Protein AF-A0A0L0RZS8-F1 (afdb_monomer_lite)

Sequence (225 aa):
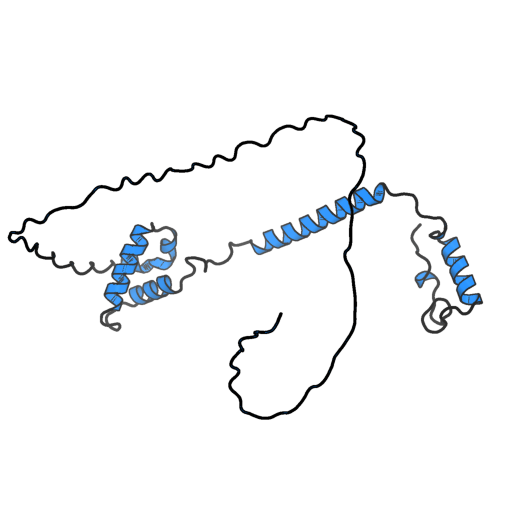MLTSCFPCRCERGRRQQSQHTACCTSQQPTRPRARDRAPPLPFLLSAAAAAMIRTAAVQLARPVARAAPVRAASAAAVASPAAAAAPAPVSRAVLADVPARWTTLSAAERTTVTDALIAAQRGDWKALTAEEKKALYYIAYGPHTGREKLPKGFQVKVFLATIASVGISFAGFMWIRSLGRERPHTFSKEWQEATLEYAQSQKGNPYTGAASPNATKDMYVSSVN

pLDDT: mean 71.69, std 21.51, range [32.44, 98.56]

InterPro domains:
  IPR004203 Cytochrome c oxidase subunit IV family [PF02936] (90-214)
  IPR004203 Cytochrome c oxidase subunit IV family [PTHR10707] (46-212)
  IPR004203 Cytochrome c oxidase subunit IV family [cd00922] (94-212)
  IPR036639 Cytochrome c oxidase subunit IV superfamily [G3DSA:1.10.442.10] (95-220)
  IPR036639 Cytochrome c oxidase subunit IV superfamily [SSF81406] (100-213)

Organism: Allomyces macrogynus (strain ATCC 38327) (NCBI:txid578462)

Radius of gyration: 41.89 Å; chains: 1; bounding box: 74×81×86 Å

Structure (mmCIF, N/CA/C/O backbone):
data_AF-A0A0L0RZS8-F1
#
_entry.id   AF-A0A0L0RZS8-F1
#
loop_
_atom_site.group_PDB
_atom_site.id
_atom_site.type_symbol
_atom_site.label_atom_id
_atom_site.label_alt_id
_atom_site.label_comp_id
_atom_site.label_asym_id
_atom_site.label_entity_id
_atom_site.label_seq_id
_atom_site.pdbx_PDB_ins_code
_atom_site.Cartn_x
_atom_site.Cartn_y
_atom_site.Cartn_z
_atom_site.occupancy
_atom_site.B_iso_or_equiv
_atom_site.auth_seq_id
_atom_site.auth_comp_id
_atom_site.auth_asym_id
_atom_site.auth_atom_id
_atom_site.pdbx_PDB_model_num
ATOM 1 N N . MET A 1 1 ? 48.003 52.496 9.175 1.00 37.56 1 MET A N 1
ATOM 2 C CA . MET A 1 1 ? 47.370 52.783 10.481 1.00 37.56 1 MET A CA 1
ATOM 3 C C . MET A 1 1 ? 46.728 51.488 10.948 1.00 37.56 1 MET A C 1
ATOM 5 O O . MET A 1 1 ? 45.768 51.048 10.342 1.00 37.56 1 MET A O 1
ATOM 9 N N . LEU A 1 2 ? 47.533 50.649 11.596 1.00 37.47 2 LEU A N 1
ATOM 10 C CA . LEU A 1 2 ? 47.473 50.379 13.039 1.00 37.47 2 LEU A CA 1
ATOM 11 C C . LEU A 1 2 ? 46.142 49.751 13.495 1.00 37.47 2 LEU A C 1
ATOM 13 O O . LEU A 1 2 ? 45.143 50.436 13.658 1.00 37.47 2 LEU A O 1
ATOM 17 N N . THR A 1 3 ? 46.214 48.430 13.680 1.00 43.25 3 THR A N 1
ATOM 18 C CA . THR A 1 3 ? 45.892 47.694 14.915 1.00 43.25 3 THR A CA 1
ATOM 19 C C . THR A 1 3 ? 44.577 48.019 15.631 1.00 43.25 3 THR A C 1
ATOM 21 O O . THR A 1 3 ? 44.475 49.051 16.280 1.00 43.25 3 THR A O 1
ATOM 24 N N . SER A 1 4 ? 43.651 47.053 15.675 1.00 41.06 4 SER A N 1
ATOM 25 C CA . SER A 1 4 ? 43.228 46.446 16.952 1.00 41.06 4 SER A CA 1
ATOM 26 C C . SER A 1 4 ? 42.322 45.227 16.719 1.00 41.06 4 SER A C 1
ATOM 28 O O . SER A 1 4 ? 41.192 45.351 16.252 1.00 41.06 4 SER A O 1
ATOM 30 N N . CYS A 1 5 ? 42.838 44.042 17.051 1.00 42.94 5 CYS A N 1
ATOM 31 C CA . CYS A 1 5 ? 42.051 42.837 17.303 1.00 42.94 5 CYS A CA 1
ATOM 32 C C . CYS A 1 5 ? 41.556 42.876 18.754 1.00 42.94 5 CYS A C 1
ATOM 34 O O . CYS A 1 5 ? 42.345 43.186 19.646 1.00 42.94 5 CYS A O 1
ATOM 36 N N . PHE A 1 6 ? 40.312 42.462 19.009 1.00 35.19 6 PHE A N 1
ATOM 37 C CA . PHE A 1 6 ? 39.876 42.053 20.350 1.00 35.19 6 PHE A CA 1
ATOM 38 C C . PHE A 1 6 ? 39.476 40.564 20.370 1.00 35.19 6 PHE A C 1
ATOM 40 O O . PHE A 1 6 ? 39.030 40.046 19.344 1.00 35.19 6 PHE A O 1
ATOM 47 N N . PRO A 1 7 ? 39.701 39.847 21.491 1.00 51.53 7 PRO A N 1
ATOM 48 C CA . PRO A 1 7 ? 39.995 38.417 21.483 1.00 51.53 7 PRO A CA 1
ATOM 49 C C . PRO A 1 7 ? 38.801 37.522 21.853 1.00 51.53 7 PRO A C 1
ATOM 51 O O . PRO A 1 7 ? 38.004 37.844 22.732 1.00 51.53 7 PRO A O 1
ATOM 54 N N . CYS A 1 8 ? 38.754 36.325 21.260 1.00 37.44 8 CYS A N 1
ATOM 55 C CA . CYS A 1 8 ? 37.982 35.199 21.785 1.00 37.44 8 CYS A CA 1
ATOM 56 C C . CYS A 1 8 ? 38.659 34.650 23.048 1.00 37.44 8 CYS A C 1
ATOM 58 O O . CYS A 1 8 ? 39.807 34.202 23.018 1.00 37.44 8 CYS A O 1
ATOM 60 N N . ARG A 1 9 ? 37.927 34.652 24.163 1.00 43.06 9 ARG A N 1
ATOM 61 C CA . ARG A 1 9 ? 38.327 34.007 25.414 1.00 43.06 9 ARG A CA 1
ATOM 62 C C . ARG A 1 9 ? 38.062 32.504 25.295 1.00 43.06 9 ARG A C 1
ATOM 64 O O . ARG A 1 9 ? 36.916 32.075 25.338 1.00 43.06 9 ARG A O 1
ATOM 71 N N . CYS A 1 10 ? 39.119 31.719 25.105 1.00 37.72 10 CYS A N 1
ATOM 72 C CA . CYS A 1 10 ? 39.078 30.260 25.149 1.00 37.72 10 CYS A CA 1
ATOM 73 C C . CYS A 1 10 ? 39.727 29.815 26.464 1.00 37.72 10 CYS A C 1
ATOM 75 O O . CYS A 1 10 ? 40.923 30.031 26.679 1.00 37.72 10 CYS A O 1
ATOM 77 N N . GLU A 1 11 ? 38.918 29.280 27.375 1.00 42.19 11 GLU A N 1
ATOM 78 C CA . GLU A 1 11 ? 39.368 28.808 28.680 1.00 42.19 11 GLU A CA 1
ATOM 79 C C . GLU A 1 11 ? 39.984 27.412 28.540 1.00 42.19 11 GLU A C 1
ATOM 81 O O . GLU A 1 11 ? 39.482 26.527 27.848 1.00 42.19 11 GLU A O 1
ATOM 86 N N . ARG A 1 12 ? 41.173 27.277 29.119 1.00 43.03 12 ARG A N 1
ATOM 87 C CA . ARG A 1 12 ? 42.186 26.273 28.807 1.00 43.03 12 ARG A CA 1
ATOM 88 C C . ARG A 1 12 ? 42.159 25.179 29.872 1.00 43.03 12 ARG A C 1
ATOM 90 O O . ARG A 1 12 ? 42.323 25.491 31.045 1.00 43.03 12 ARG A O 1
ATOM 97 N N . GLY A 1 13 ? 42.132 23.907 29.461 1.00 32.44 13 GLY A N 1
ATOM 98 C CA . GLY A 1 13 ? 42.871 22.879 30.204 1.00 32.44 13 GLY A CA 1
ATOM 99 C C . GLY A 1 13 ? 42.306 21.459 30.254 1.00 32.44 13 GLY A C 1
ATOM 100 O O . GLY A 1 13 ? 41.796 21.054 31.292 1.00 32.44 13 GLY A O 1
ATOM 101 N N . ARG A 1 14 ? 42.589 20.631 29.235 1.00 34.72 14 ARG A N 1
ATOM 102 C CA . ARG A 1 14 ? 43.362 19.386 29.439 1.00 34.72 14 ARG A CA 1
ATOM 103 C C . ARG A 1 14 ? 43.864 18.762 28.121 1.00 34.72 14 ARG A C 1
ATOM 105 O O . ARG A 1 14 ? 43.134 18.642 27.149 1.00 34.72 14 ARG A O 1
ATOM 112 N N . ARG A 1 15 ? 45.159 18.432 28.171 1.00 40.22 15 ARG A N 1
ATOM 113 C CA . ARG A 1 15 ? 46.101 17.727 27.268 1.00 40.22 15 ARG A CA 1
ATOM 114 C C . ARG A 1 15 ? 45.476 16.715 26.281 1.00 40.22 15 ARG A C 1
ATOM 116 O O . ARG A 1 15 ? 44.705 15.867 26.699 1.00 40.22 15 ARG A O 1
ATOM 123 N N . GLN A 1 16 ? 45.702 16.890 24.970 1.00 38.19 16 GLN A N 1
ATOM 124 C CA . GLN A 1 16 ? 46.698 16.195 24.107 1.00 38.19 16 GLN A CA 1
ATOM 125 C C . GLN A 1 16 ? 46.502 14.668 23.963 1.00 38.19 16 GLN A C 1
ATOM 127 O O . GLN A 1 16 ? 46.921 13.943 24.854 1.00 38.19 16 GLN A O 1
ATOM 132 N N . GLN A 1 17 ? 45.998 14.192 22.808 1.00 36.53 17 GLN A N 1
ATOM 133 C CA . GLN A 1 17 ? 46.764 13.383 21.829 1.00 36.53 17 GLN A CA 1
ATOM 134 C C . GLN A 1 17 ? 45.929 12.922 20.611 1.00 36.53 17 GLN A C 1
ATOM 136 O O . GLN A 1 17 ? 44.887 12.297 20.758 1.00 36.53 17 GLN A O 1
ATOM 141 N N . SER A 1 18 ? 46.505 13.150 19.421 1.00 37.44 18 SER A N 1
ATOM 142 C CA . SER A 1 18 ? 46.150 12.643 18.077 1.00 37.44 18 SER A CA 1
ATOM 143 C C . SER A 1 18 ? 44.807 13.144 17.503 1.00 37.44 18 SER A C 1
ATOM 145 O O . SER A 1 18 ? 43.782 13.069 18.156 1.00 37.44 18 SER A O 1
ATOM 147 N N . GLN A 1 19 ? 44.713 13.699 16.293 1.00 43.78 19 GLN A N 1
ATOM 148 C CA . GLN A 1 19 ? 45.368 13.282 15.054 1.00 43.78 19 GLN A CA 1
ATOM 149 C C . GLN A 1 19 ? 45.693 14.494 14.158 1.00 43.78 19 GLN A C 1
ATOM 151 O O . GLN A 1 19 ? 44.877 15.392 13.966 1.00 43.78 19 GLN A O 1
ATOM 156 N N . HIS A 1 20 ? 46.912 14.499 13.618 1.00 37.19 20 HIS A N 1
ATOM 157 C CA . HIS A 1 20 ? 47.386 15.400 12.571 1.00 37.19 20 HIS A CA 1
ATOM 158 C C . HIS A 1 20 ? 47.131 14.768 11.201 1.00 37.19 20 HIS A C 1
ATOM 160 O O . HIS A 1 20 ? 47.771 13.770 10.889 1.00 37.19 20 HIS A O 1
ATOM 166 N N . THR A 1 21 ? 46.265 15.364 10.383 1.00 47.31 21 THR A N 1
ATOM 167 C CA . THR A 1 21 ? 46.326 15.491 8.904 1.00 47.31 21 THR A CA 1
ATOM 168 C C . THR A 1 21 ? 45.020 16.192 8.493 1.00 47.31 21 THR A C 1
ATOM 170 O O . THR A 1 21 ? 43.973 15.870 9.027 1.00 47.31 21 THR A O 1
ATOM 173 N N . ALA A 1 22 ? 44.945 17.202 7.636 1.00 42.66 22 ALA A N 1
ATOM 174 C CA . ALA A 1 22 ? 45.831 17.633 6.580 1.00 42.66 22 ALA A CA 1
ATOM 175 C C . ALA A 1 22 ? 45.743 19.158 6.400 1.00 42.66 22 ALA A C 1
ATOM 177 O O . ALA A 1 22 ? 44.717 19.792 6.644 1.00 42.66 22 ALA A O 1
ATOM 178 N N . CYS A 1 23 ? 46.864 19.712 5.958 1.00 37.41 23 CYS A N 1
ATOM 179 C CA . CYS A 1 23 ? 47.018 21.062 5.456 1.00 37.41 23 CYS A CA 1
ATOM 180 C C . CYS A 1 23 ? 46.969 21.015 3.916 1.00 37.41 23 CYS A C 1
ATOM 182 O O . CYS A 1 23 ? 47.421 20.035 3.326 1.00 37.41 23 CYS A O 1
ATOM 184 N N . CYS A 1 24 ? 46.545 22.133 3.324 1.00 35.66 24 CYS A N 1
ATOM 185 C CA . CYS A 1 24 ? 46.837 22.615 1.967 1.00 35.66 24 CYS A CA 1
ATOM 186 C C . CYS A 1 24 ? 45.980 22.202 0.754 1.00 35.66 24 CYS A C 1
ATOM 188 O O . CYS A 1 24 ? 45.658 21.042 0.526 1.00 35.66 24 CYS A O 1
ATOM 190 N N . THR A 1 25 ? 45.846 23.230 -0.103 1.00 42.75 25 THR A N 1
ATOM 191 C CA . THR A 1 25 ? 45.581 23.251 -1.556 1.00 42.75 25 THR A CA 1
ATOM 192 C C . THR A 1 25 ? 44.107 23.348 -1.994 1.00 42.75 25 THR A C 1
ATOM 194 O O . THR A 1 25 ? 43.282 22.570 -1.547 1.00 42.75 25 THR A O 1
ATOM 197 N N . SER A 1 26 ? 43.685 24.258 -2.885 1.00 41.28 26 SER A N 1
ATOM 198 C CA . SER A 1 26 ? 44.329 25.410 -3.541 1.00 41.28 26 SER A CA 1
ATOM 199 C C . SER A 1 26 ? 43.261 26.307 -4.227 1.00 41.28 26 SER A C 1
ATOM 201 O O . SER A 1 26 ? 42.228 25.819 -4.667 1.00 41.28 26 SER A O 1
ATOM 203 N N . GLN A 1 27 ? 43.520 27.628 -4.237 1.00 41.12 27 GLN A N 1
ATOM 204 C CA . GLN A 1 27 ? 43.460 28.600 -5.365 1.00 41.12 27 GLN A CA 1
ATOM 205 C C . GLN A 1 27 ? 42.301 28.510 -6.391 1.00 41.12 27 GLN A C 1
ATOM 207 O O . GLN A 1 27 ? 42.163 27.498 -7.056 1.00 41.12 27 GLN A O 1
ATOM 212 N N . GLN A 1 28 ? 41.447 29.519 -6.650 1.00 39.59 28 GLN A N 1
ATOM 213 C CA . GLN A 1 28 ? 41.595 30.922 -7.150 1.00 39.59 28 GLN A CA 1
ATOM 214 C C . GLN A 1 28 ? 40.520 31.093 -8.286 1.00 39.59 28 GLN A C 1
ATOM 216 O O . GLN A 1 28 ? 39.855 30.117 -8.613 1.00 39.59 28 GLN A O 1
ATOM 221 N N . PRO A 1 29 ? 40.378 32.219 -9.021 1.00 46.25 29 PRO A N 1
ATOM 222 C CA . PRO A 1 29 ? 40.009 33.587 -8.637 1.00 46.25 29 PRO A CA 1
ATOM 223 C C . PRO A 1 29 ? 38.806 34.134 -9.471 1.00 46.25 29 PRO A C 1
ATOM 225 O O . PRO A 1 29 ? 38.583 33.733 -10.608 1.00 46.25 29 PRO A O 1
ATOM 228 N N . THR A 1 30 ? 38.060 35.134 -8.986 1.00 44.53 30 THR A N 1
ATOM 229 C CA . THR A 1 30 ? 37.002 35.817 -9.775 1.00 44.53 30 THR A CA 1
ATOM 230 C C . THR A 1 30 ? 37.387 37.255 -10.117 1.00 44.53 30 THR A C 1
ATOM 232 O O . THR A 1 30 ? 37.534 38.072 -9.208 1.00 44.53 30 THR A O 1
ATOM 235 N N . ARG A 1 31 ? 37.504 37.590 -11.411 1.00 47.75 31 ARG A N 1
ATOM 236 C CA . ARG A 1 31 ? 37.577 38.965 -11.964 1.00 47.75 31 ARG A CA 1
ATOM 237 C C . ARG A 1 31 ? 37.247 38.944 -13.485 1.00 47.75 31 ARG A C 1
ATOM 239 O O . ARG A 1 31 ? 37.286 37.868 -14.064 1.00 47.75 31 ARG A O 1
ATOM 246 N N . PRO A 1 32 ? 36.912 40.075 -14.147 1.00 57.97 32 PRO A N 1
ATOM 247 C CA . PRO A 1 32 ? 35.563 40.655 -14.212 1.00 57.97 32 PRO A CA 1
ATOM 248 C C . PRO A 1 32 ? 35.150 41.039 -15.668 1.00 57.97 32 PRO A C 1
ATOM 250 O O . PRO A 1 32 ? 35.870 40.757 -16.617 1.00 57.97 32 PRO A O 1
ATOM 253 N N . ARG A 1 33 ? 34.061 41.820 -15.786 1.00 41.75 33 ARG A N 1
ATOM 254 C CA . ARG A 1 33 ? 33.609 42.707 -16.892 1.00 41.75 33 ARG A CA 1
ATOM 255 C C . ARG A 1 33 ? 32.544 42.206 -17.877 1.00 41.75 33 ARG A C 1
ATOM 257 O O . ARG A 1 33 ? 32.729 41.298 -18.671 1.00 41.75 33 ARG A O 1
ATOM 264 N N . ALA A 1 34 ? 31.473 42.997 -17.859 1.00 42.09 34 ALA A N 1
ATOM 265 C CA . ALA A 1 34 ? 30.477 43.232 -18.888 1.00 42.09 34 ALA A CA 1
ATOM 266 C C . ALA A 1 34 ? 31.058 43.506 -20.284 1.00 42.09 34 ALA A C 1
ATOM 268 O O . ALA A 1 34 ? 31.987 44.306 -20.399 1.00 42.09 34 ALA A O 1
ATOM 269 N N . ARG A 1 35 ? 30.401 42.982 -21.326 1.00 47.50 35 ARG A N 1
ATOM 270 C CA . ARG A 1 35 ? 29.688 43.762 -22.357 1.00 47.50 35 ARG A CA 1
ATOM 271 C C . ARG A 1 35 ? 29.078 42.841 -23.427 1.00 47.50 35 ARG A C 1
ATOM 273 O O . ARG A 1 35 ? 29.632 41.799 -23.738 1.00 47.50 35 ARG A O 1
ATOM 280 N N . ASP A 1 36 ? 27.989 43.347 -24.000 1.00 38.47 36 ASP A N 1
ATOM 281 C CA . ASP A 1 36 ? 27.515 43.150 -25.376 1.00 38.47 36 ASP A CA 1
ATOM 282 C C . ASP A 1 36 ? 26.448 42.083 -25.714 1.00 38.47 36 ASP A C 1
ATOM 284 O O . ASP A 1 36 ? 26.684 40.884 -25.760 1.00 38.47 36 ASP A O 1
ATOM 288 N N . ARG A 1 37 ? 25.296 42.653 -26.115 1.00 43.12 37 ARG A N 1
ATOM 289 C CA . ARG A 1 37 ? 24.451 42.338 -27.286 1.00 43.12 37 ARG A CA 1
ATOM 290 C C . ARG A 1 37 ? 23.580 41.076 -27.276 1.00 43.12 37 ARG A C 1
ATOM 292 O O . ARG A 1 37 ? 24.000 39.990 -27.650 1.00 43.12 37 ARG A O 1
ATOM 299 N N . ALA A 1 38 ? 22.288 41.311 -27.046 1.00 46.09 38 ALA A N 1
ATOM 300 C CA . ALA A 1 38 ? 21.193 40.495 -27.568 1.00 46.09 38 ALA A CA 1
ATOM 301 C C . ALA A 1 38 ? 20.779 40.967 -28.981 1.00 46.09 38 ALA A C 1
ATOM 303 O O . ALA A 1 38 ? 20.754 42.179 -29.220 1.00 46.09 38 ALA A O 1
ATOM 304 N N . PRO A 1 39 ? 20.379 40.054 -29.883 1.00 64.19 39 PRO A N 1
ATOM 305 C CA . PRO A 1 39 ? 19.417 40.344 -30.945 1.00 64.19 39 PRO A CA 1
ATOM 306 C C . PRO A 1 39 ? 18.018 39.758 -30.633 1.00 64.19 39 PRO A C 1
ATOM 308 O O . PRO A 1 39 ? 17.921 38.732 -29.957 1.00 64.19 39 PRO A O 1
ATOM 311 N N . PRO A 1 40 ? 16.926 40.386 -31.114 1.00 70.00 40 PRO A N 1
ATOM 312 C CA . PRO A 1 40 ? 15.559 39.963 -30.829 1.00 70.00 40 PRO A CA 1
ATOM 313 C C . PRO A 1 40 ? 15.038 39.010 -31.908 1.00 70.00 40 PRO A C 1
ATOM 315 O O . PRO A 1 40 ? 15.225 39.285 -33.089 1.00 70.00 40 PRO A O 1
ATOM 318 N N . LEU A 1 41 ? 14.291 37.970 -31.529 1.00 57.38 41 LEU A N 1
ATOM 319 C CA . LEU A 1 41 ? 13.258 37.416 -32.406 1.00 57.38 41 LEU A CA 1
ATOM 320 C C . LEU A 1 41 ? 12.000 37.031 -31.606 1.00 57.38 41 LEU A C 1
ATOM 322 O O . LEU A 1 41 ? 12.112 36.339 -30.592 1.00 57.38 41 LEU A O 1
ATOM 326 N N . PRO A 1 42 ? 10.813 37.486 -32.047 1.00 64.69 42 PRO A N 1
ATOM 327 C CA . PRO A 1 42 ? 9.529 37.203 -31.423 1.00 64.69 42 PRO A CA 1
ATOM 328 C C . PRO A 1 42 ? 8.851 36.028 -32.131 1.00 64.69 42 PRO A C 1
ATOM 330 O O . PRO A 1 42 ? 8.790 36.037 -33.350 1.00 64.69 42 PRO A O 1
ATOM 333 N N . PHE A 1 43 ? 8.261 35.073 -31.414 1.00 47.78 43 PHE A N 1
ATOM 334 C CA . PHE A 1 43 ? 7.139 34.310 -31.965 1.00 47.78 43 PHE A CA 1
ATOM 335 C C . PHE A 1 43 ? 6.191 33.858 -30.856 1.00 47.78 43 PHE A C 1
ATOM 337 O O . PHE A 1 43 ? 6.562 33.209 -29.882 1.00 47.78 43 PHE A O 1
ATOM 344 N N . LEU A 1 44 ? 4.955 34.298 -31.043 1.00 54.72 44 LEU A N 1
ATOM 345 C CA . LEU A 1 44 ? 3.750 34.010 -30.290 1.00 54.72 44 LEU A CA 1
ATOM 346 C C . LEU A 1 44 ? 3.388 32.527 -30.420 1.00 54.72 44 LEU A C 1
ATOM 348 O O . LEU A 1 44 ? 3.349 32.026 -31.540 1.00 54.72 44 LEU A O 1
ATOM 352 N N . LEU A 1 45 ? 2.970 31.879 -29.331 1.00 48.84 45 LEU A N 1
ATOM 353 C CA . LEU A 1 45 ? 1.798 31.007 -29.404 1.00 48.84 45 LEU A CA 1
ATOM 354 C C . LEU A 1 45 ? 1.113 30.866 -28.042 1.00 48.84 45 LEU A C 1
ATOM 356 O O . LEU A 1 45 ? 1.719 30.556 -27.021 1.00 48.84 45 LEU A O 1
ATOM 360 N N . SER A 1 46 ? -0.182 31.148 -28.091 1.00 48.72 46 SER A N 1
ATOM 361 C CA . SER A 1 46 ? -1.180 31.052 -27.037 1.00 48.72 46 SER A CA 1
ATOM 362 C C . SER A 1 46 ? -1.320 29.626 -26.499 1.00 48.72 46 SER A C 1
ATOM 364 O O . SER A 1 46 ? -1.399 28.677 -27.278 1.00 48.72 46 SER A O 1
ATOM 366 N N . ALA A 1 47 ? -1.453 29.489 -25.179 1.00 45.88 47 ALA A N 1
ATOM 367 C CA . ALA A 1 47 ? -2.129 28.356 -24.563 1.00 45.88 47 ALA A CA 1
ATOM 368 C C . ALA A 1 47 ? -2.941 28.841 -23.358 1.00 45.88 47 ALA A C 1
ATOM 370 O O . ALA A 1 47 ? -2.473 29.595 -22.506 1.00 45.88 47 ALA A O 1
ATOM 371 N N . ALA A 1 48 ? -4.200 28.430 -23.364 1.00 42.31 48 ALA A N 1
ATOM 372 C CA . ALA A 1 48 ? -5.256 28.830 -22.466 1.00 42.31 48 ALA A CA 1
ATOM 373 C C . ALA A 1 48 ? -5.127 28.238 -21.050 1.00 42.31 48 ALA A C 1
ATOM 375 O O . ALA A 1 48 ? -4.527 27.190 -20.841 1.00 42.31 48 ALA A O 1
ATOM 376 N N . ALA A 1 49 ? -5.845 28.896 -20.135 1.00 43.00 49 ALA A N 1
ATOM 377 C CA . ALA A 1 49 ? -6.440 28.360 -18.912 1.00 43.00 49 ALA A CA 1
ATOM 378 C C . ALA A 1 49 ? -5.502 27.912 -17.773 1.00 43.00 49 ALA A C 1
ATOM 380 O O . ALA A 1 49 ? -5.110 26.756 -17.664 1.00 43.00 49 ALA A O 1
ATOM 381 N N . ALA A 1 50 ? -5.334 28.802 -16.790 1.00 40.28 50 ALA A N 1
ATOM 382 C CA . ALA A 1 50 ? -5.196 28.403 -15.392 1.00 40.28 50 ALA A CA 1
ATOM 383 C C . ALA A 1 50 ? -6.215 29.194 -14.563 1.00 40.28 50 ALA A C 1
ATOM 385 O O . ALA A 1 50 ? -6.109 30.406 -14.377 1.00 40.28 50 ALA A O 1
ATOM 386 N N . ALA A 1 51 ? -7.261 28.494 -14.135 1.00 46.78 51 ALA A N 1
ATOM 387 C CA . ALA A 1 51 ? -8.332 29.029 -13.321 1.00 46.78 51 ALA A CA 1
ATOM 388 C C . ALA A 1 51 ? -7.885 29.220 -11.860 1.00 46.78 51 ALA A C 1
ATOM 390 O O . ALA A 1 51 ? -7.354 28.312 -11.232 1.00 46.78 51 ALA A O 1
ATOM 391 N N . MET A 1 52 ? -8.167 30.423 -11.356 1.00 48.94 52 MET A N 1
ATOM 392 C CA . MET A 1 52 ? -8.587 30.792 -9.999 1.00 48.94 52 MET A CA 1
ATOM 393 C C . MET A 1 52 ? -7.958 30.078 -8.789 1.00 48.94 52 MET A C 1
ATOM 395 O O . MET A 1 52 ? -8.442 29.048 -8.330 1.00 48.94 52 MET A O 1
ATOM 399 N N . ILE A 1 53 ? -7.030 30.776 -8.127 1.00 49.34 53 ILE A N 1
ATOM 400 C CA . ILE A 1 53 ? -6.790 30.638 -6.685 1.00 49.34 53 ILE A CA 1
ATOM 401 C C . ILE A 1 53 ? -7.384 31.879 -6.008 1.00 49.34 53 ILE A C 1
ATOM 403 O O . ILE A 1 53 ? -6.854 32.981 -6.117 1.00 49.34 53 ILE A O 1
ATOM 407 N N . ARG A 1 54 ? -8.528 31.701 -5.339 1.00 47.12 54 ARG A N 1
ATOM 408 C CA . ARG A 1 54 ? -9.129 32.699 -4.445 1.00 47.12 54 ARG A CA 1
ATOM 409 C C . ARG A 1 54 ? -8.404 32.649 -3.099 1.00 47.12 54 ARG A C 1
ATOM 411 O O . ARG A 1 54 ? -8.647 31.741 -2.312 1.00 47.12 54 ARG A O 1
ATOM 418 N N . THR A 1 55 ? -7.557 33.628 -2.808 1.00 45.72 55 THR A N 1
ATOM 419 C CA . THR A 1 55 ? -7.050 33.884 -1.453 1.00 45.72 55 THR A CA 1
ATOM 420 C C . THR A 1 55 ? -7.844 35.026 -0.824 1.00 45.72 55 THR A C 1
ATOM 422 O O . THR A 1 55 ? -7.750 36.181 -1.229 1.00 45.72 55 THR A O 1
ATOM 425 N N . ALA A 1 56 ? -8.665 34.692 0.171 1.00 49.19 56 ALA A N 1
ATOM 426 C CA . ALA A 1 56 ? -9.325 35.662 1.031 1.00 49.19 56 ALA A CA 1
ATOM 427 C C . ALA A 1 56 ? -8.325 36.144 2.095 1.00 49.19 56 ALA A C 1
ATOM 429 O O . ALA A 1 56 ? -7.996 35.407 3.022 1.00 49.19 56 ALA A O 1
ATOM 430 N N . ALA A 1 57 ? -7.827 37.372 1.954 1.00 48.91 57 ALA A N 1
ATOM 431 C CA . ALA A 1 57 ? -7.067 38.056 2.994 1.00 48.91 57 ALA A CA 1
ATOM 432 C C . ALA A 1 57 ? -8.036 38.893 3.844 1.00 48.91 57 ALA A C 1
ATOM 434 O O . ALA A 1 57 ? -8.528 39.932 3.407 1.00 48.91 57 ALA A O 1
ATOM 435 N N . VAL A 1 58 ? -8.342 38.413 5.050 1.00 49.97 58 VAL A N 1
ATOM 436 C CA . VAL A 1 58 ? -9.118 39.155 6.051 1.00 49.97 58 VAL A CA 1
ATOM 437 C C . VAL A 1 58 ? -8.197 40.186 6.705 1.00 49.97 58 VAL A C 1
ATOM 439 O O . VAL A 1 58 ? -7.216 39.843 7.361 1.00 49.97 58 VAL A O 1
ATOM 442 N N . GLN A 1 59 ? -8.512 41.460 6.482 1.00 51.75 59 GLN A N 1
ATOM 443 C CA . GLN A 1 59 ? -7.856 42.622 7.075 1.00 51.75 59 GLN A CA 1
ATOM 444 C C . GLN A 1 59 ? -8.098 42.680 8.592 1.00 51.75 59 GLN A C 1
ATOM 446 O O . GLN A 1 59 ? -9.242 42.697 9.042 1.00 51.75 59 GLN A O 1
ATOM 451 N N . LEU A 1 60 ? -7.022 42.769 9.378 1.00 47.50 60 LEU A N 1
ATOM 452 C CA . LEU A 1 60 ? -7.069 43.116 10.800 1.00 47.50 60 LEU A CA 1
ATOM 453 C C . LEU A 1 60 ? -6.687 44.591 10.966 1.00 47.50 60 LEU A C 1
ATOM 455 O O . LEU A 1 60 ? -5.508 44.933 10.997 1.00 47.50 60 LEU A O 1
ATOM 459 N N . ALA A 1 61 ? -7.688 45.458 11.111 1.00 46.41 61 ALA A N 1
ATOM 460 C CA . ALA A 1 61 ? -7.509 46.827 11.583 1.00 46.41 61 ALA A CA 1
ATOM 461 C C . ALA A 1 61 ? -7.951 46.906 13.054 1.00 46.41 61 ALA A C 1
ATOM 463 O O . ALA A 1 61 ? -9.130 46.756 13.369 1.00 46.41 61 ALA A O 1
ATOM 464 N N . ARG A 1 62 ? -6.999 47.122 13.970 1.00 55.47 62 ARG A N 1
ATOM 465 C CA . ARG A 1 62 ? -7.256 47.460 15.381 1.00 55.47 62 ARG A CA 1
ATOM 466 C C . ARG A 1 62 ? -6.964 48.949 15.588 1.00 55.47 62 ARG A C 1
ATOM 468 O O . ARG A 1 62 ? -5.807 49.333 15.429 1.00 55.47 62 ARG A O 1
ATOM 475 N N . PRO A 1 63 ? -7.941 49.790 15.966 1.00 52.03 63 PRO A N 1
ATOM 476 C CA . PRO A 1 63 ? -7.645 51.143 16.410 1.00 52.03 63 PRO A CA 1
ATOM 477 C C . PRO A 1 63 ? -7.183 51.154 17.875 1.00 52.03 63 PRO A C 1
ATOM 479 O O . PRO A 1 63 ? -7.770 50.514 18.747 1.00 52.03 63 PRO A O 1
ATOM 482 N N . VAL A 1 64 ? -6.115 51.911 18.126 1.00 50.69 64 VAL A N 1
ATOM 483 C CA . VAL A 1 64 ? -5.608 52.287 19.450 1.00 50.69 64 VAL A CA 1
ATOM 484 C C . VAL A 1 64 ? -6.525 53.363 20.035 1.00 50.69 64 VAL A C 1
ATOM 486 O O . VAL A 1 64 ? -6.636 54.449 19.469 1.00 50.69 64 VAL A O 1
ATOM 489 N N . ALA A 1 65 ? -7.158 53.082 21.176 1.00 51.97 65 ALA A N 1
ATOM 490 C CA . ALA A 1 65 ? -7.905 54.063 21.960 1.00 51.97 65 ALA A CA 1
ATOM 491 C C . ALA A 1 65 ? -7.219 54.306 23.314 1.00 51.97 65 ALA A C 1
ATOM 493 O O . ALA A 1 65 ? -6.713 53.386 23.955 1.00 51.97 65 ALA A O 1
ATOM 494 N N . ARG A 1 66 ? -7.165 55.591 23.679 1.00 48.56 66 ARG A N 1
ATOM 495 C CA . ARG A 1 66 ? -6.446 56.199 24.807 1.00 48.56 66 ARG A CA 1
ATOM 496 C C . ARG A 1 66 ? -7.021 55.823 26.180 1.00 48.56 66 ARG A C 1
ATOM 498 O O . ARG A 1 66 ? -8.192 55.492 26.315 1.00 48.56 66 ARG A O 1
ATOM 505 N N . ALA A 1 67 ? -6.156 55.942 27.183 1.00 46.44 67 ALA A N 1
ATOM 506 C CA . ALA A 1 67 ? -6.380 55.646 28.592 1.00 46.44 67 ALA A CA 1
ATOM 507 C C . ALA A 1 67 ? -7.124 56.745 29.388 1.00 46.44 67 ALA A C 1
ATOM 509 O O . ALA A 1 67 ? -7.075 57.916 29.009 1.00 46.44 67 ALA A O 1
ATOM 510 N N . ALA A 1 68 ? -7.632 56.307 30.559 1.00 49.16 68 ALA A N 1
ATOM 511 C CA . ALA A 1 68 ? -7.987 57.014 31.813 1.00 49.16 68 ALA A CA 1
ATOM 512 C C . ALA A 1 68 ? -9.496 57.220 32.115 1.00 49.16 68 ALA A C 1
ATOM 514 O O . ALA A 1 68 ? -10.271 57.407 31.182 1.00 49.16 68 ALA A O 1
ATOM 515 N N . PRO A 1 69 ? -9.922 57.330 33.401 1.00 54.44 69 PRO A N 1
ATOM 516 C CA . PRO A 1 69 ? -9.376 56.772 34.646 1.00 54.44 69 PRO A CA 1
ATOM 517 C C . PRO A 1 69 ? -10.421 56.026 35.521 1.00 54.44 69 PRO A C 1
ATOM 519 O O . PRO A 1 69 ? -11.616 55.969 35.248 1.00 54.44 69 PRO A O 1
ATOM 522 N N . VAL A 1 70 ? -9.890 55.459 36.606 1.00 53.97 70 VAL A N 1
ATOM 523 C CA . VAL A 1 70 ? -10.493 54.656 37.680 1.00 53.97 70 VAL A CA 1
ATOM 524 C C . VAL A 1 70 ? -11.670 55.336 38.397 1.00 53.97 70 VAL A C 1
ATOM 526 O O . VAL A 1 70 ? -11.568 56.487 38.819 1.00 53.97 70 VAL A O 1
ATOM 529 N N . ARG A 1 71 ? -12.732 54.564 38.675 1.00 49.28 71 ARG A N 1
ATOM 530 C CA . ARG A 1 71 ? 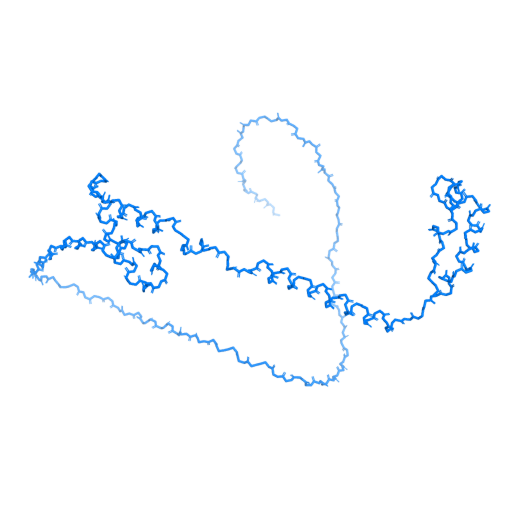-13.658 54.804 39.794 1.00 49.28 71 ARG A CA 1
ATOM 531 C C . ARG A 1 71 ? -14.016 53.471 40.462 1.00 49.28 71 ARG A C 1
ATOM 533 O O . ARG A 1 71 ? -14.371 52.511 39.787 1.00 49.28 71 ARG A O 1
ATOM 540 N N . ALA A 1 72 ? -13.826 53.425 41.776 1.00 47.41 72 ALA A N 1
ATOM 541 C CA . ALA A 1 72 ? -14.028 52.276 42.654 1.00 47.41 72 ALA A CA 1
ATOM 542 C C . ALA A 1 72 ? -15.487 52.151 43.150 1.00 47.41 72 ALA A C 1
ATOM 544 O O . ALA A 1 72 ? -16.251 53.103 42.995 1.00 47.41 72 ALA A O 1
ATOM 545 N N . ALA A 1 73 ? -15.761 51.028 43.846 1.00 48.00 73 ALA A N 1
ATOM 546 C CA . ALA A 1 73 ? -16.951 50.665 44.652 1.00 48.00 73 ALA A CA 1
ATOM 547 C C . ALA A 1 73 ? -18.148 50.088 43.851 1.00 48.00 73 ALA A C 1
ATOM 549 O O . ALA A 1 73 ? -18.498 50.631 42.816 1.00 48.00 73 ALA A O 1
ATOM 550 N N . SER A 1 74 ? -18.861 49.015 44.227 1.00 45.72 74 SER A N 1
ATOM 551 C CA . SER A 1 74 ? -18.878 48.142 45.414 1.00 45.72 74 SER A CA 1
ATOM 552 C C . SER A 1 74 ? -19.749 46.892 45.147 1.00 45.72 74 SER A C 1
ATOM 554 O O . SER A 1 74 ? -20.635 46.932 44.303 1.00 45.72 74 SER A O 1
ATOM 556 N N . ALA A 1 75 ? -19.549 45.863 45.980 1.00 43.81 75 ALA A N 1
ATOM 557 C CA . ALA A 1 75 ? -20.550 44.910 46.490 1.00 43.81 75 ALA A CA 1
ATOM 558 C C . ALA A 1 75 ? -21.164 43.815 45.576 1.00 43.81 75 ALA A C 1
ATOM 560 O O . ALA A 1 75 ? -22.027 44.048 44.743 1.00 43.81 75 ALA A O 1
ATOM 561 N N . ALA A 1 76 ? -20.784 42.578 45.921 1.00 48.25 76 ALA A N 1
ATOM 562 C CA . ALA A 1 76 ? -21.657 41.431 46.196 1.00 48.25 76 ALA A CA 1
ATOM 563 C C . ALA A 1 76 ? -22.664 40.950 45.130 1.00 48.25 76 ALA A C 1
ATOM 565 O O . ALA A 1 76 ? -23.810 41.380 45.085 1.00 48.25 76 ALA A O 1
ATOM 566 N N . ALA A 1 77 ? -22.286 39.865 44.451 1.00 47.41 77 ALA A N 1
ATOM 567 C CA . ALA A 1 77 ? -23.146 38.692 44.291 1.00 47.41 77 ALA A CA 1
ATOM 568 C C . ALA A 1 77 ? -22.246 37.460 44.117 1.00 47.41 77 ALA A C 1
ATOM 570 O O . ALA A 1 77 ? -21.792 37.143 43.020 1.00 47.41 77 ALA A O 1
ATOM 571 N N . VAL A 1 78 ? -21.937 36.785 45.226 1.00 45.12 78 VAL A N 1
ATOM 572 C CA . VAL A 1 78 ? -21.332 35.450 45.186 1.00 45.12 78 VAL A CA 1
ATOM 573 C C . VAL A 1 78 ? -22.435 34.507 44.718 1.00 45.12 78 VAL A C 1
ATOM 575 O O . VAL A 1 78 ? -23.263 34.061 45.509 1.00 45.12 78 VAL A O 1
ATOM 578 N N . ALA A 1 79 ? -22.503 34.261 43.411 1.00 53.75 79 ALA A N 1
ATOM 579 C CA . ALA A 1 79 ? -23.290 33.161 42.884 1.00 53.75 79 ALA A CA 1
ATOM 580 C C . ALA A 1 79 ? -22.713 31.868 43.475 1.00 53.75 79 ALA A C 1
ATOM 582 O O . ALA A 1 79 ? -21.532 31.570 43.290 1.00 53.75 79 ALA A O 1
ATOM 583 N N . SER A 1 80 ? -23.532 31.132 44.230 1.00 50.97 80 SER A N 1
ATOM 584 C CA . SER A 1 80 ? -23.183 29.778 44.662 1.00 50.97 80 SER A CA 1
ATOM 585 C C . SER A 1 80 ? -22.778 28.970 43.428 1.00 50.97 80 SER A C 1
ATOM 587 O O . SER A 1 80 ? -23.561 28.938 42.473 1.00 50.97 80 SER A O 1
ATOM 589 N N . PRO A 1 81 ? -21.609 28.303 43.402 1.00 50.91 81 PRO A N 1
ATOM 590 C CA . PRO A 1 81 ? -21.404 27.262 42.416 1.00 50.91 81 PRO A CA 1
ATOM 591 C C . PRO A 1 81 ? -22.475 26.212 42.699 1.00 50.91 81 PRO A C 1
ATOM 593 O O . PRO A 1 81 ? -22.472 25.583 43.758 1.00 50.91 81 PRO A O 1
ATOM 596 N N . ALA A 1 82 ? -23.437 26.077 41.783 1.00 48.62 82 ALA A N 1
ATOM 597 C CA . ALA A 1 82 ? -24.309 24.920 41.749 1.00 48.62 82 ALA A CA 1
ATOM 598 C C . ALA A 1 82 ? -23.396 23.703 41.891 1.00 48.62 82 ALA A C 1
ATOM 600 O O . ALA A 1 82 ? -22.459 23.546 41.102 1.00 48.62 82 ALA A O 1
ATOM 601 N N . ALA A 1 83 ? -23.601 22.930 42.959 1.00 44.88 83 ALA A N 1
ATOM 602 C CA . ALA A 1 83 ? -22.877 21.697 43.188 1.00 44.88 83 ALA A CA 1
ATOM 603 C C . ALA A 1 83 ? -22.867 20.940 41.862 1.00 44.88 83 ALA A C 1
ATOM 605 O O . ALA A 1 83 ? -23.933 20.650 41.316 1.00 44.88 83 ALA A O 1
ATOM 606 N N . ALA A 1 84 ? -21.672 20.725 41.308 1.00 49.38 84 ALA A N 1
ATOM 607 C CA . ALA A 1 84 ? -21.498 19.896 40.136 1.00 49.38 84 ALA A CA 1
ATOM 608 C C . ALA A 1 84 ? -22.130 18.554 40.491 1.00 49.38 84 ALA A C 1
ATOM 610 O O . ALA A 1 84 ? -21.581 17.801 41.298 1.00 49.38 84 ALA A O 1
ATOM 611 N N . ALA A 1 85 ? -23.341 18.318 39.984 1.00 51.88 85 ALA A N 1
ATOM 612 C CA . ALA A 1 85 ? -24.007 17.047 40.140 1.00 51.88 85 ALA A CA 1
ATOM 613 C C . ALA A 1 85 ? -22.997 16.006 39.670 1.00 51.88 85 ALA A C 1
ATOM 615 O O . ALA A 1 85 ? -22.447 16.138 38.571 1.00 51.88 85 ALA A O 1
ATOM 616 N N . ALA A 1 86 ? -22.684 15.040 40.537 1.00 53.50 86 ALA A N 1
ATOM 617 C CA . ALA A 1 86 ? -21.835 13.930 40.147 1.00 53.50 86 ALA A CA 1
ATOM 618 C C . ALA A 1 86 ? -22.379 13.403 38.810 1.00 53.50 86 ALA A C 1
ATOM 620 O O . ALA A 1 86 ? -23.601 13.237 38.704 1.00 53.50 86 ALA A O 1
ATOM 621 N N . PRO A 1 87 ? -21.530 13.236 37.777 1.00 56.56 87 PRO A N 1
ATOM 622 C CA . PRO A 1 87 ? -22.003 12.753 36.493 1.00 56.56 87 PRO A CA 1
ATOM 623 C C . PRO A 1 87 ? -22.785 11.473 36.757 1.00 56.56 87 PRO A C 1
ATOM 625 O O . PRO A 1 87 ? -22.288 10.570 37.434 1.00 56.56 87 PRO A O 1
ATOM 628 N N . ALA A 1 88 ? -24.045 11.454 36.317 1.00 59.56 88 ALA A N 1
ATOM 629 C CA . ALA A 1 88 ? -24.907 10.308 36.536 1.00 59.56 88 ALA A CA 1
ATOM 630 C C . ALA A 1 88 ? -24.178 9.056 36.023 1.00 59.56 88 ALA A C 1
ATOM 632 O O . ALA A 1 88 ? -23.561 9.118 34.952 1.00 59.56 88 ALA A O 1
ATOM 633 N N . PRO A 1 89 ? -24.204 7.945 36.778 1.00 63.56 89 PRO A N 1
ATOM 634 C CA . PRO A 1 89 ? -23.520 6.730 36.369 1.00 63.56 89 PRO A CA 1
ATOM 635 C C . PRO A 1 89 ? -24.003 6.342 34.971 1.00 63.56 89 PRO A C 1
ATOM 637 O O . PRO A 1 89 ? -25.209 6.266 34.714 1.00 63.56 89 PRO A O 1
ATOM 640 N N . VAL A 1 90 ? -23.059 6.153 34.046 1.00 70.38 90 VAL A N 1
ATOM 641 C CA . VAL A 1 90 ? -23.385 5.780 32.668 1.00 70.38 90 VAL A CA 1
ATOM 642 C C . VAL A 1 90 ? -24.132 4.454 32.716 1.00 70.38 90 VAL A C 1
ATOM 644 O O . VAL A 1 90 ? -23.659 3.483 33.304 1.00 70.38 90 VAL A O 1
ATOM 647 N N . SER A 1 91 ? -25.328 4.414 32.130 1.00 76.19 91 SER A N 1
ATOM 648 C CA . SER A 1 91 ? -26.157 3.213 32.201 1.00 76.19 91 SER A CA 1
ATOM 649 C C . SER A 1 91 ? -25.444 2.010 31.573 1.00 76.19 91 SER A C 1
ATOM 651 O O . SER A 1 91 ? -24.782 2.115 30.538 1.00 76.19 91 SER A O 1
ATOM 653 N N . ARG A 1 92 ? -25.624 0.834 32.180 1.00 73.50 92 ARG A N 1
ATOM 654 C CA . ARG A 1 92 ? -25.006 -0.425 31.740 1.00 73.50 92 ARG A CA 1
ATOM 655 C C . ARG A 1 92 ? -25.265 -0.741 30.260 1.00 73.50 92 ARG A C 1
ATOM 657 O O . ARG A 1 92 ? -24.383 -1.230 29.565 1.00 73.50 92 ARG A O 1
ATOM 664 N N . ALA A 1 93 ? -26.445 -0.381 29.753 1.00 73.81 93 ALA A N 1
ATOM 665 C CA . ALA A 1 93 ? -26.820 -0.548 28.348 1.00 73.81 93 ALA A CA 1
ATOM 666 C C . ALA A 1 93 ? -25.946 0.271 27.378 1.00 73.81 93 ALA A C 1
ATOM 668 O O . ALA A 1 93 ? -25.689 -0.167 26.259 1.00 73.81 93 ALA A O 1
ATOM 669 N N . VAL A 1 94 ? -25.461 1.441 27.804 1.00 75.62 94 VAL A N 1
ATOM 670 C CA . VAL A 1 94 ? -24.543 2.274 27.012 1.00 75.62 94 VAL A CA 1
ATOM 671 C C . VAL A 1 94 ? -23.122 1.702 27.044 1.00 75.62 94 VAL A C 1
ATOM 673 O O . VAL A 1 94 ? -22.400 1.810 26.055 1.00 75.62 94 VAL A O 1
ATOM 676 N N . LEU A 1 95 ? -22.739 1.055 28.149 1.00 77.94 95 LEU A N 1
ATOM 677 C CA . LEU A 1 95 ? -21.391 0.528 28.384 1.00 77.94 95 LEU A CA 1
ATOM 678 C C . LEU A 1 95 ? -21.141 -0.868 27.792 1.00 77.94 95 LEU A C 1
ATOM 680 O O . LEU A 1 95 ? -20.020 -1.159 27.375 1.00 77.94 95 LEU A O 1
ATOM 684 N N . ALA A 1 96 ? -22.166 -1.720 27.726 1.00 76.62 96 ALA A N 1
ATOM 685 C CA . ALA A 1 96 ? -22.030 -3.117 27.305 1.00 76.62 96 ALA A CA 1
ATOM 686 C C . ALA A 1 96 ? -21.514 -3.286 25.863 1.00 76.62 96 ALA A C 1
ATOM 688 O O . ALA A 1 96 ? -20.854 -4.276 25.555 1.00 76.62 96 ALA A O 1
ATOM 689 N N . ASP A 1 97 ? -21.780 -2.312 24.992 1.00 79.19 97 ASP A N 1
ATOM 690 C CA . ASP A 1 97 ? -21.510 -2.401 23.556 1.00 79.19 97 ASP A CA 1
ATOM 691 C C . ASP A 1 97 ? -20.701 -1.202 23.029 1.00 79.19 97 ASP A C 1
ATOM 693 O O . ASP A 1 97 ? -20.775 -0.834 21.856 1.00 79.19 97 ASP A O 1
ATOM 697 N N . VAL A 1 98 ? -19.913 -0.570 23.909 1.00 83.81 98 VAL A N 1
ATOM 698 C CA . VAL A 1 98 ? -19.006 0.538 23.558 1.00 83.81 98 VAL A CA 1
ATOM 699 C C . VAL A 1 98 ? -18.127 0.205 22.344 1.00 83.81 98 VAL A C 1
ATOM 701 O O . VAL A 1 98 ? -18.060 1.051 21.452 1.00 83.81 98 VAL A O 1
ATOM 704 N N . PRO A 1 99 ? -17.521 -0.997 22.211 1.00 82.69 99 PRO A N 1
ATOM 705 C CA . PRO A 1 99 ? -16.647 -1.299 21.080 1.00 82.69 99 PRO A CA 1
ATOM 706 C C . PRO A 1 99 ? -17.307 -1.173 19.703 1.00 82.69 99 PRO A C 1
ATOM 708 O O . PRO A 1 99 ? -16.675 -0.671 18.774 1.00 82.69 99 PRO A O 1
ATOM 711 N N . ALA A 1 100 ? -18.570 -1.589 19.563 1.00 82.38 100 ALA A N 1
ATOM 712 C CA . ALA A 1 100 ? -19.268 -1.564 18.279 1.00 82.38 100 ALA A CA 1
ATOM 713 C C . ALA A 1 100 ? -19.789 -0.166 17.919 1.00 82.38 100 ALA A C 1
ATOM 715 O O . ALA A 1 100 ? -19.751 0.229 16.756 1.00 82.38 100 ALA A O 1
ATOM 716 N N . ARG A 1 101 ? -20.248 0.603 18.914 1.00 87.38 101 ARG A N 1
ATOM 717 C CA . ARG A 1 101 ? -20.887 1.915 18.697 1.00 87.38 101 ARG A CA 1
ATOM 718 C C . ARG A 1 101 ? -19.933 3.106 18.722 1.00 87.38 101 ARG A C 1
ATOM 720 O O . ARG A 1 101 ? -20.296 4.178 18.244 1.00 87.38 101 ARG A O 1
ATOM 727 N N . TRP A 1 102 ? -18.721 2.950 19.255 1.00 86.94 102 TRP A N 1
ATOM 728 C CA . TRP A 1 102 ? -17.782 4.059 19.466 1.00 86.94 102 TRP A CA 1
ATOM 729 C C . TRP A 1 102 ? -17.482 4.886 18.209 1.00 86.94 102 TRP A C 1
ATOM 731 O O . TRP A 1 102 ? -17.354 6.104 18.292 1.00 86.94 102 TRP A O 1
ATOM 741 N N . THR A 1 103 ? -17.392 4.245 17.040 1.00 84.06 103 THR A N 1
ATOM 742 C CA . THR A 1 103 ? -17.133 4.923 15.757 1.00 84.06 103 THR A CA 1
ATOM 743 C C . THR A 1 103 ? -18.364 5.640 15.202 1.00 84.06 103 THR A C 1
ATOM 745 O O . THR A 1 103 ? -18.216 6.616 14.471 1.00 84.06 103 THR A O 1
ATOM 748 N N . THR A 1 104 ? -19.567 5.187 15.562 1.00 87.81 104 THR A N 1
ATOM 749 C CA . THR A 1 104 ? -20.844 5.780 15.135 1.00 87.81 104 THR A CA 1
ATOM 750 C C . THR A 1 104 ? -21.321 6.920 16.036 1.00 87.81 104 THR A C 1
ATOM 752 O O . THR A 1 104 ? -22.150 7.718 15.608 1.00 87.81 104 THR A O 1
ATOM 755 N N . LEU A 1 105 ? -20.799 7.020 17.265 1.00 86.50 105 LEU A N 1
ATOM 756 C CA . LEU A 1 105 ? -21.150 8.086 18.203 1.00 86.50 105 LEU A CA 1
ATOM 757 C C . LEU A 1 105 ? -20.643 9.454 17.729 1.00 86.50 105 LEU A C 1
ATOM 759 O O . LEU A 1 105 ? -19.515 9.610 17.233 1.00 86.50 105 LEU A O 1
ATOM 763 N N . SER A 1 106 ? -21.453 10.485 17.969 1.00 92.44 106 SER A N 1
ATOM 764 C CA . SER A 1 106 ? -21.033 11.865 17.740 1.00 92.44 106 SER A CA 1
ATOM 765 C C . SER A 1 106 ? -19.830 12.224 18.625 1.00 92.44 106 SER A C 1
ATOM 767 O O . SER A 1 106 ? -19.544 11.581 19.639 1.00 92.44 106 SER A O 1
ATOM 769 N N . ALA A 1 107 ? -19.068 13.249 18.236 1.00 89.00 107 ALA A N 1
ATOM 770 C CA . ALA A 1 107 ? -17.919 13.690 19.030 1.00 89.00 107 ALA A CA 1
ATOM 771 C C . ALA A 1 107 ? -18.338 14.149 20.442 1.00 89.00 107 ALA A C 1
ATOM 773 O O . ALA A 1 107 ? -17.641 13.848 21.407 1.00 89.00 107 ALA A O 1
ATOM 774 N N . ALA A 1 108 ? -19.501 14.800 20.559 1.00 91.44 108 ALA A N 1
ATOM 775 C CA . ALA A 1 108 ? -20.048 15.264 21.831 1.00 91.44 108 ALA A CA 1
ATOM 776 C C . ALA A 1 108 ? -20.428 14.100 22.766 1.00 91.44 108 ALA A C 1
ATOM 778 O O . ALA A 1 108 ? -20.103 14.122 23.951 1.00 91.44 108 ALA A O 1
ATOM 779 N N . GLU A 1 109 ? -21.051 13.042 22.244 1.00 89.06 109 GLU A N 1
ATOM 780 C CA . GLU A 1 109 ? -21.389 11.856 23.047 1.00 89.06 109 GLU A CA 1
ATOM 781 C C . GLU A 1 109 ? -20.144 11.085 23.492 1.00 89.06 109 GLU A C 1
ATOM 783 O O . GLU A 1 109 ? -20.077 10.579 24.610 1.00 89.06 109 GLU A O 1
ATOM 788 N N . ARG A 1 110 ? -19.116 11.018 22.640 1.00 91.38 110 ARG A N 1
ATOM 789 C CA . ARG A 1 110 ? -17.837 10.411 23.026 1.00 91.38 110 ARG A CA 1
ATOM 790 C C . ARG A 1 110 ? -17.196 11.153 24.190 1.00 91.38 110 ARG A C 1
ATOM 792 O O . ARG A 1 110 ? -16.693 10.498 25.102 1.00 91.38 110 ARG A O 1
ATOM 799 N N . THR A 1 111 ? -17.236 12.486 24.194 1.00 91.69 111 THR A N 1
ATOM 800 C CA . THR A 1 111 ? -16.714 13.275 25.318 1.00 91.69 111 THR A CA 1
ATOM 801 C C . THR A 1 111 ? -17.514 13.044 26.595 1.00 91.69 111 THR A C 1
ATOM 803 O O . THR A 1 111 ? -16.911 12.743 27.618 1.00 91.69 111 THR A O 1
ATOM 806 N N . THR A 1 112 ? -18.851 13.050 26.543 1.00 90.44 112 THR A N 1
ATOM 807 C CA . THR A 1 112 ? -19.673 12.859 27.751 1.00 90.44 112 THR A CA 1
ATOM 808 C C . THR A 1 112 ? -19.492 11.473 28.370 1.00 90.44 112 THR A C 1
ATOM 810 O O . THR A 1 112 ? -19.373 11.355 29.589 1.00 90.44 112 THR A O 1
ATOM 813 N N . VAL A 1 113 ? -19.402 10.421 27.550 1.00 89.62 113 VAL A N 1
ATOM 814 C CA . VAL A 1 113 ? -19.122 9.053 28.021 1.00 89.62 113 VAL A CA 1
ATOM 815 C C . VAL A 1 113 ? -17.707 8.942 28.595 1.00 89.62 113 VAL A C 1
ATOM 817 O O . VAL A 1 113 ? -17.512 8.309 29.633 1.00 89.62 113 VAL A O 1
ATOM 820 N N . THR A 1 114 ? -16.722 9.572 27.950 1.00 91.31 114 THR A N 1
ATOM 821 C CA . THR A 1 114 ? -15.328 9.568 28.421 1.00 91.31 114 THR A CA 1
ATOM 822 C C . THR A 1 114 ? -15.197 10.278 29.762 1.00 91.31 114 THR A C 1
ATOM 824 O O . THR A 1 114 ? -14.603 9.727 30.684 1.00 91.31 114 THR A O 1
ATOM 827 N N . ASP A 1 115 ? -15.790 11.462 29.904 1.00 92.31 115 ASP A N 1
ATOM 828 C CA . ASP A 1 115 ? -15.712 12.256 31.129 1.00 92.31 115 ASP A CA 1
ATOM 829 C C . ASP A 1 115 ? -16.378 11.541 32.307 1.00 92.31 115 ASP A C 1
ATOM 831 O O . ASP A 1 115 ? -15.834 11.526 33.413 1.00 92.31 115 ASP A O 1
ATOM 835 N N . ALA A 1 116 ? -17.510 10.873 32.069 1.00 89.94 116 ALA A N 1
ATOM 836 C CA . ALA A 1 116 ? -18.180 10.073 33.086 1.00 89.94 116 ALA A CA 1
ATOM 837 C C . ALA A 1 116 ? -17.339 8.855 33.522 1.00 89.94 116 ALA A C 1
ATOM 839 O O . ALA A 1 116 ? -17.241 8.565 34.715 1.00 89.94 116 ALA A O 1
ATOM 840 N N . LEU A 1 117 ? -16.668 8.176 32.584 1.00 90.31 117 LEU A N 1
ATOM 841 C CA . LEU A 1 117 ? -15.776 7.054 32.894 1.00 90.31 117 LEU A CA 1
ATOM 842 C C . LEU A 1 117 ? -14.485 7.502 33.598 1.00 90.31 117 LEU A C 1
ATOM 844 O O . LEU A 1 117 ? -14.036 6.831 34.527 1.00 90.31 117 LEU A O 1
ATOM 848 N N . ILE A 1 118 ? -13.915 8.651 33.222 1.00 90.88 118 ILE A N 1
ATOM 849 C CA . ILE A 1 118 ? -12.767 9.255 33.917 1.00 90.88 118 ILE A CA 1
ATOM 850 C C . ILE A 1 118 ? -13.165 9.661 35.339 1.00 90.88 118 ILE A C 1
ATOM 852 O O . ILE A 1 118 ? -12.390 9.455 36.274 1.00 90.88 118 ILE A O 1
ATOM 856 N N . ALA A 1 119 ? -14.367 10.212 35.529 1.00 90.38 119 ALA A N 1
ATOM 857 C CA . ALA A 1 119 ? -14.881 10.544 36.853 1.00 90.38 119 ALA A CA 1
ATOM 858 C C . ALA A 1 119 ? -15.032 9.292 37.734 1.00 90.38 119 ALA A C 1
ATOM 860 O O . ALA A 1 119 ? -14.605 9.319 38.887 1.00 90.38 119 ALA A O 1
ATOM 861 N N . ALA A 1 120 ? -15.544 8.185 37.184 1.00 87.56 120 ALA A N 1
ATOM 862 C CA . ALA A 1 120 ? -15.627 6.904 37.888 1.00 87.56 120 ALA A CA 1
ATOM 863 C C . ALA A 1 120 ? -14.236 6.331 38.220 1.00 87.56 120 ALA A C 1
ATOM 865 O O . ALA A 1 120 ? -14.005 5.842 39.324 1.00 87.56 120 ALA A O 1
ATOM 866 N N . GLN A 1 121 ? -13.278 6.449 37.297 1.00 90.31 121 GLN A N 1
ATOM 867 C CA . GLN A 1 121 ? -11.910 5.956 37.473 1.00 90.31 121 GLN A CA 1
ATOM 868 C C . GLN A 1 121 ? -11.134 6.680 38.586 1.00 90.31 121 GLN A C 1
ATOM 870 O O . GLN A 1 121 ? -10.216 6.096 39.160 1.00 90.31 121 GLN A O 1
ATOM 875 N N . ARG A 1 122 ? -11.486 7.933 38.908 1.00 90.94 122 ARG A N 1
ATOM 876 C CA . ARG A 1 122 ? -10.892 8.675 40.038 1.00 90.94 122 ARG A CA 1
ATOM 877 C C . ARG A 1 122 ? -11.283 8.101 41.406 1.00 90.94 122 ARG A C 1
ATOM 879 O O . ARG A 1 122 ? -10.627 8.429 42.391 1.00 90.94 122 ARG A O 1
ATOM 886 N N . GLY A 1 123 ? -12.349 7.302 41.473 1.00 89.00 123 GLY A N 1
ATOM 887 C CA . GLY A 1 123 ? -12.805 6.631 42.688 1.00 89.00 123 GLY A CA 1
ATOM 888 C C . GLY A 1 123 ? -12.096 5.298 42.953 1.00 89.00 123 GLY A C 1
ATOM 889 O O . GLY A 1 123 ? -10.982 5.047 42.494 1.00 89.00 123 GLY A O 1
ATOM 890 N N . ASP A 1 124 ? -12.758 4.415 43.706 1.00 90.00 124 ASP A N 1
ATOM 891 C CA . ASP A 1 124 ? -12.239 3.076 43.992 1.00 90.00 124 ASP A CA 1
ATOM 892 C C . ASP A 1 124 ? -12.328 2.153 42.759 1.00 90.00 124 ASP A C 1
ATOM 894 O O . ASP A 1 124 ? -13.396 1.730 42.316 1.00 90.00 124 ASP A O 1
ATOM 898 N N . TRP A 1 125 ? -11.165 1.775 42.233 1.00 86.31 125 TRP A N 1
ATOM 899 C CA . TRP A 1 125 ? -10.994 0.837 41.122 1.00 86.31 125 TRP A CA 1
ATOM 900 C C . TRP A 1 125 ? -11.566 -0.572 41.364 1.00 86.31 125 TRP A C 1
ATOM 902 O O . TRP A 1 125 ? -11.837 -1.302 40.399 1.00 86.31 125 TRP A O 1
ATOM 912 N N . LYS A 1 126 ? -11.755 -0.995 42.621 1.00 89.12 126 LYS A N 1
ATOM 913 C CA . LYS A 1 126 ? -12.409 -2.276 42.933 1.00 89.12 126 LYS A CA 1
ATOM 914 C C . LYS A 1 126 ? -13.924 -2.193 42.777 1.00 89.12 126 LYS A C 1
ATOM 916 O O . LYS A 1 126 ? -14.511 -3.179 42.337 1.00 89.12 126 LYS A O 1
ATOM 921 N N . ALA A 1 127 ? -14.513 -1.024 43.026 1.00 87.38 127 ALA A N 1
ATOM 922 C CA . ALA A 1 127 ? -15.943 -0.772 42.872 1.00 87.38 127 ALA A CA 1
ATOM 923 C C . ALA A 1 127 ? -16.395 -0.657 41.402 1.00 87.38 127 ALA A C 1
ATOM 925 O O . ALA A 1 127 ? -17.573 -0.851 41.116 1.00 87.38 127 ALA A O 1
ATOM 926 N N . LEU A 1 128 ? -15.474 -0.405 40.458 1.00 85.19 128 LEU A N 1
ATOM 927 C CA . LEU A 1 128 ? -15.791 -0.392 39.024 1.00 85.19 128 LEU A CA 1
ATOM 928 C C . LEU A 1 128 ? -16.234 -1.768 38.517 1.00 85.19 128 LEU A C 1
ATOM 930 O O . LEU A 1 128 ? -15.539 -2.781 38.696 1.00 85.19 128 LEU A O 1
ATOM 934 N N . THR A 1 129 ? -17.333 -1.780 37.773 1.00 90.06 129 THR A N 1
ATOM 935 C CA . THR A 1 129 ? -17.861 -2.971 37.110 1.00 90.06 129 THR A CA 1
ATOM 936 C C . THR A 1 129 ? -16.908 -3.476 36.019 1.00 90.06 129 THR A C 1
ATOM 938 O O . THR A 1 129 ? -16.074 -2.750 35.470 1.00 90.06 129 THR A O 1
ATOM 941 N N . ALA A 1 130 ? -17.016 -4.763 35.675 1.00 89.25 130 ALA A N 1
ATOM 942 C CA . ALA A 1 130 ? -16.195 -5.360 34.619 1.00 89.25 130 ALA A CA 1
ATOM 943 C C . ALA A 1 130 ? -16.453 -4.731 33.235 1.00 89.25 130 ALA A C 1
ATOM 945 O O . ALA A 1 130 ? -15.563 -4.727 32.387 1.00 89.25 130 ALA A O 1
ATOM 946 N N . GLU A 1 131 ? -17.652 -4.198 33.004 1.00 88.12 131 GLU A N 1
ATOM 947 C CA . GLU A 1 131 ? -18.028 -3.544 31.748 1.00 88.12 131 GLU A CA 1
ATOM 948 C C . GLU A 1 131 ? -17.425 -2.142 31.640 1.00 88.12 131 GLU A C 1
ATOM 950 O O . GLU A 1 131 ? -16.837 -1.825 30.610 1.00 88.12 131 GLU A O 1
ATOM 955 N N . GLU A 1 132 ? -17.439 -1.354 32.719 1.00 88.56 132 GLU A N 1
ATOM 956 C CA . GLU A 1 132 ? -16.751 -0.052 32.774 1.00 88.56 132 GLU A CA 1
ATOM 957 C C . GLU A 1 132 ? -15.250 -0.202 32.536 1.00 88.56 132 GLU A C 1
ATOM 959 O O . GLU A 1 132 ? -14.654 0.563 31.782 1.00 88.56 132 GLU A O 1
ATOM 964 N N . LYS A 1 133 ? -14.636 -1.239 33.116 1.00 90.88 133 LYS A N 1
ATOM 965 C CA . LYS A 1 133 ? -13.216 -1.552 32.897 1.00 90.88 133 LYS A CA 1
ATOM 966 C C . LYS A 1 133 ? -12.921 -1.892 31.436 1.00 90.88 133 LYS A C 1
ATOM 968 O O . LYS A 1 133 ? -11.927 -1.417 30.889 1.00 90.88 133 LYS A O 1
ATOM 973 N N . LYS A 1 134 ? -13.782 -2.684 30.789 1.00 90.88 134 LYS A N 1
ATOM 974 C CA . LYS A 1 134 ? -13.660 -3.002 29.356 1.00 90.88 134 LYS A CA 1
ATOM 975 C C . LYS A 1 134 ? -13.841 -1.758 28.485 1.00 90.88 134 LYS A C 1
ATOM 977 O O . LYS A 1 134 ? -13.069 -1.571 27.549 1.00 90.88 134 LYS A O 1
ATOM 982 N N . ALA A 1 135 ? -14.817 -0.909 28.802 1.00 91.25 135 ALA A N 1
ATOM 983 C CA . ALA A 1 135 ? -15.062 0.341 28.092 1.00 91.25 135 ALA A CA 1
ATOM 984 C C . ALA A 1 135 ? -13.874 1.306 28.226 1.00 91.25 135 ALA A C 1
ATOM 986 O O . ALA A 1 135 ? -13.375 1.789 27.216 1.00 91.25 135 ALA A O 1
ATOM 987 N N . LEU A 1 136 ? -13.349 1.510 29.438 1.00 91.56 136 LEU A N 1
ATOM 988 C CA . LEU A 1 136 ? -12.144 2.311 29.687 1.00 91.56 136 LEU A CA 1
ATOM 989 C C . LEU A 1 136 ? -10.937 1.798 28.897 1.00 91.56 136 LEU A C 1
ATOM 991 O O . LEU A 1 136 ? -10.249 2.577 28.238 1.00 91.56 136 LEU A O 1
ATOM 995 N N . TYR A 1 137 ? -10.705 0.482 28.922 1.00 92.19 137 TYR A N 1
ATOM 996 C CA . TYR A 1 137 ? -9.638 -0.133 28.135 1.00 92.19 137 TYR A CA 1
ATOM 997 C C . TYR A 1 137 ? -9.827 0.126 26.635 1.00 92.19 137 TYR A C 1
ATOM 999 O O . TYR A 1 137 ? -8.877 0.499 25.946 1.00 92.19 137 TYR A O 1
ATOM 1007 N N . TYR A 1 138 ? -11.059 -0.016 26.139 1.00 91.81 138 TYR A N 1
ATOM 1008 C CA . TYR A 1 138 ? -11.380 0.239 24.741 1.00 91.81 138 TYR A CA 1
ATOM 1009 C C . TYR A 1 138 ? -11.209 1.710 24.351 1.00 91.81 138 TYR A C 1
ATOM 1011 O O . TYR A 1 138 ? -10.717 1.952 23.266 1.00 91.81 138 TYR A O 1
ATOM 1019 N N . ILE A 1 139 ? -11.558 2.683 25.197 1.00 91.31 139 ILE A N 1
ATOM 1020 C CA . ILE A 1 139 ? -11.406 4.125 24.904 1.00 91.31 139 ILE A CA 1
ATOM 1021 C C . ILE A 1 139 ? -9.935 4.566 24.930 1.00 91.31 139 ILE A C 1
ATOM 1023 O O . ILE A 1 139 ? -9.540 5.495 24.226 1.00 91.31 139 ILE A O 1
ATOM 1027 N N . ALA A 1 140 ? -9.102 3.924 25.750 1.00 90.06 140 ALA A N 1
ATOM 1028 C CA . ALA A 1 140 ? -7.679 4.244 25.828 1.00 90.06 140 ALA A CA 1
ATOM 1029 C C . ALA A 1 140 ? -6.863 3.595 24.691 1.00 90.06 140 ALA A C 1
ATOM 1031 O O . ALA A 1 140 ? -5.952 4.218 24.127 1.00 90.06 140 ALA A O 1
ATOM 1032 N N . TYR A 1 141 ? -7.177 2.337 24.363 1.00 91.06 141 TYR A N 1
ATOM 1033 C CA . TYR A 1 141 ? -6.343 1.475 23.516 1.00 91.06 141 TYR A CA 1
ATOM 1034 C C . TYR A 1 141 ? -7.071 0.835 22.332 1.00 91.06 141 TYR A C 1
ATOM 1036 O O . TYR A 1 141 ? -6.465 0.050 21.600 1.00 91.06 141 TYR A O 1
ATOM 1044 N N . GLY A 1 142 ? -8.349 1.132 22.123 1.00 89.81 142 GLY A N 1
ATOM 1045 C CA . GLY A 1 142 ? -9.116 0.559 21.028 1.00 89.81 142 GLY A CA 1
ATOM 1046 C C . GLY A 1 142 ? -8.585 0.983 19.654 1.00 89.81 142 GLY A C 1
ATOM 1047 O O . GLY A 1 142 ? -7.829 1.953 19.527 1.00 89.81 142 GLY A O 1
ATOM 1048 N N . PRO A 1 143 ? -8.993 0.271 18.588 1.00 88.31 143 PRO A N 1
ATOM 1049 C CA . PRO A 1 143 ? -8.682 0.612 17.203 1.00 88.31 143 PRO A CA 1
ATOM 1050 C C . PRO A 1 143 ? -9.555 1.780 16.725 1.00 88.31 143 PRO A C 1
ATOM 1052 O O . PRO A 1 143 ? -10.254 1.690 15.724 1.00 88.31 143 PRO A O 1
ATOM 1055 N N . HIS A 1 144 ? -9.541 2.870 17.478 1.00 83.81 144 HIS A N 1
ATOM 1056 C CA . HIS A 1 144 ? -10.112 4.154 17.113 1.00 83.81 144 HIS A CA 1
ATOM 1057 C C . HIS A 1 144 ? -8.957 5.135 16.917 1.00 83.81 144 HIS A C 1
ATOM 1059 O O . HIS A 1 144 ? -7.856 4.908 17.419 1.00 83.81 144 HIS A O 1
ATOM 1065 N N . THR A 1 145 ? -9.197 6.247 16.221 1.00 70.75 145 THR A N 1
ATOM 1066 C CA . THR A 1 145 ? -8.246 7.373 16.097 1.00 70.75 145 THR A CA 1
ATOM 1067 C C . THR A 1 145 ? -6.850 6.963 15.607 1.00 70.75 145 THR A C 1
ATOM 1069 O O . THR A 1 145 ? -5.984 6.638 16.410 1.00 70.75 145 THR A O 1
ATOM 1072 N N . GLY A 1 146 ? -6.588 6.971 14.295 1.00 79.38 146 GLY A N 1
ATOM 1073 C CA . GLY A 1 146 ? -5.251 6.738 13.701 1.00 79.38 146 GLY A CA 1
ATOM 1074 C C . GLY A 1 146 ? -4.624 5.347 13.928 1.00 79.38 146 GLY A C 1
ATOM 1075 O O . GLY A 1 146 ? -3.710 4.963 13.208 1.00 79.38 146 GLY A O 1
ATOM 1076 N N . ARG A 1 147 ? -5.134 4.572 14.892 1.00 86.94 147 ARG A N 1
ATOM 1077 C CA . ARG A 1 147 ? -4.799 3.176 15.209 1.00 86.94 147 ARG A CA 1
ATOM 1078 C C . ARG A 1 147 ? -5.789 2.198 14.572 1.00 86.94 147 ARG A C 1
ATOM 1080 O O . ARG A 1 147 ? -5.848 1.025 14.942 1.00 86.94 147 ARG A O 1
ATOM 1087 N N . GLU A 1 148 ? -6.605 2.693 13.649 1.00 83.50 148 GLU A N 1
ATOM 1088 C CA . GLU A 1 148 ? -7.527 1.876 12.876 1.00 83.50 148 GLU A CA 1
ATOM 1089 C C . GLU A 1 148 ? -6.738 0.891 12.015 1.00 83.50 148 GLU A C 1
ATOM 1091 O O . GLU A 1 148 ? -5.694 1.208 11.440 1.00 83.50 148 GLU A O 1
ATOM 1096 N N . LYS A 1 149 ? -7.236 -0.342 11.939 1.00 83.19 149 LYS A N 1
ATOM 1097 C CA . LYS A 1 149 ? -6.659 -1.337 11.038 1.00 83.19 149 LYS A CA 1
ATOM 1098 C C . LYS A 1 149 ? -6.878 -0.861 9.604 1.00 83.19 149 LYS A C 1
ATOM 1100 O O . LYS A 1 149 ? -7.947 -0.345 9.279 1.00 83.19 149 LYS A O 1
ATOM 1105 N N . LEU A 1 150 ? -5.885 -1.084 8.744 1.00 84.44 150 LEU A N 1
ATOM 1106 C CA . LEU A 1 150 ? -6.028 -0.835 7.311 1.00 84.44 150 LEU A CA 1
ATOM 1107 C C . LEU A 1 150 ? -7.310 -1.516 6.796 1.00 84.44 150 LEU A C 1
ATOM 1109 O O . LEU A 1 150 ? -7.588 -2.656 7.192 1.00 84.44 150 LEU A O 1
ATOM 1113 N N . PRO A 1 151 ? -8.091 -0.850 5.926 1.00 85.12 151 PRO A N 1
ATOM 1114 C CA . PRO A 1 151 ? -9.344 -1.404 5.444 1.00 85.12 151 PRO A CA 1
ATOM 1115 C C . PRO A 1 151 ? -9.096 -2.738 4.736 1.00 85.12 151 PRO A C 1
ATOM 1117 O O . PRO A 1 151 ? -8.068 -2.949 4.080 1.00 85.12 151 PRO A O 1
ATOM 1120 N N . LYS A 1 152 ? -10.056 -3.659 4.856 1.00 86.94 152 LYS A N 1
ATOM 1121 C CA . LYS A 1 152 ? -9.961 -4.979 4.228 1.00 86.94 152 LYS A CA 1
ATOM 1122 C C . LYS A 1 152 ? -9.736 -4.817 2.718 1.00 86.94 152 LYS A C 1
ATOM 1124 O O . LYS A 1 152 ? -10.465 -4.092 2.047 1.00 86.94 152 LYS A O 1
ATOM 1129 N N . GLY A 1 153 ? -8.705 -5.479 2.192 1.00 91.69 153 GLY A N 1
ATOM 1130 C CA . GLY A 1 153 ? -8.339 -5.412 0.772 1.00 91.69 153 GLY A CA 1
ATOM 1131 C C . GLY A 1 153 ? -7.397 -4.267 0.381 1.00 91.69 153 GLY A C 1
ATOM 1132 O O . GLY A 1 153 ? -7.064 -4.156 -0.796 1.00 91.69 153 GLY A O 1
ATOM 1133 N N . PHE A 1 154 ? -6.913 -3.451 1.328 1.00 91.94 154 PHE A N 1
ATOM 1134 C CA . PHE A 1 154 ? -5.924 -2.400 1.043 1.00 91.94 154 PHE A CA 1
ATOM 1135 C C . PHE A 1 154 ? -4.665 -2.944 0.345 1.00 91.94 154 PHE A C 1
ATOM 1137 O O . PHE A 1 154 ? -4.226 -2.387 -0.655 1.00 91.94 154 PHE A O 1
ATOM 1144 N N . GLN A 1 155 ? -4.143 -4.085 0.803 1.00 92.00 155 GLN A N 1
ATOM 1145 C CA . GLN A 1 155 ? -2.925 -4.681 0.241 1.00 92.00 155 GLN A CA 1
ATOM 1146 C C . GLN A 1 155 ? -3.082 -5.100 -1.224 1.00 92.00 155 GLN A C 1
ATOM 1148 O O . GLN A 1 155 ? -2.188 -4.878 -2.034 1.00 92.00 155 GLN A O 1
ATOM 1153 N N . VAL A 1 156 ? -4.247 -5.642 -1.590 1.00 95.69 156 VAL A N 1
ATOM 1154 C CA . VAL A 1 156 ? -4.538 -6.038 -2.976 1.00 95.69 156 VAL A CA 1
ATOM 1155 C C . VAL A 1 156 ? -4.610 -4.808 -3.879 1.00 95.69 156 VAL A C 1
ATOM 1157 O O . VAL A 1 156 ? -4.074 -4.830 -4.984 1.00 95.69 156 VAL A O 1
ATOM 1160 N N . LYS A 1 157 ? -5.206 -3.708 -3.396 1.00 95.50 157 LYS A N 1
ATOM 1161 C CA . LYS A 1 157 ? -5.251 -2.439 -4.137 1.00 95.50 157 LYS A CA 1
ATOM 1162 C C . LYS A 1 157 ? -3.850 -1.889 -4.399 1.00 95.50 157 LYS A C 1
ATOM 1164 O O . LYS A 1 157 ? -3.561 -1.508 -5.526 1.00 95.50 157 LYS A O 1
ATOM 1169 N N . VAL A 1 158 ? -2.984 -1.881 -3.384 1.00 96.25 158 VAL A N 1
ATOM 1170 C CA . VAL A 1 158 ? -1.596 -1.406 -3.522 1.00 96.25 158 VAL A CA 1
ATOM 1171 C C . VAL A 1 158 ? -0.808 -2.294 -4.484 1.00 96.25 158 VAL A C 1
ATOM 1173 O O . VAL A 1 158 ? -0.131 -1.787 -5.371 1.00 96.25 158 VAL A O 1
ATOM 1176 N N . PHE A 1 159 ? -0.933 -3.614 -4.362 1.00 97.50 159 PHE A N 1
ATOM 1177 C CA . PHE A 1 159 ? -0.253 -4.560 -5.245 1.00 97.50 159 PHE A CA 1
ATOM 1178 C C . PHE A 1 159 ? -0.664 -4.388 -6.714 1.00 97.50 159 PHE A C 1
ATOM 1180 O O . PHE A 1 159 ? 0.196 -4.250 -7.585 1.00 97.50 159 PHE A O 1
ATOM 1187 N N . LEU A 1 160 ? -1.972 -4.327 -6.983 1.00 97.81 160 LEU A N 1
ATOM 1188 C CA . LEU A 1 160 ? -2.492 -4.116 -8.335 1.00 97.81 160 LEU A CA 1
ATOM 1189 C C . LEU A 1 160 ? -2.082 -2.755 -8.899 1.00 97.81 160 LEU A C 1
ATOM 1191 O O . LEU A 1 160 ? -1.705 -2.679 -10.064 1.00 97.81 160 LEU A O 1
ATOM 1195 N N . ALA A 1 161 ? -2.104 -1.697 -8.083 1.00 97.44 161 ALA A N 1
ATOM 1196 C CA . ALA A 1 161 ? -1.663 -0.371 -8.506 1.00 97.44 161 ALA A CA 1
ATOM 1197 C C . ALA A 1 161 ? -0.174 -0.357 -8.891 1.00 97.44 161 ALA A C 1
ATOM 1199 O O . ALA A 1 161 ? 0.193 0.218 -9.917 1.00 97.44 161 ALA A O 1
ATOM 1200 N N . THR A 1 162 ? 0.680 -1.031 -8.117 1.00 98.38 162 THR A N 1
ATOM 1201 C CA . THR A 1 162 ? 2.113 -1.138 -8.419 1.00 98.38 162 THR A CA 1
ATOM 1202 C C . THR A 1 162 ? 2.355 -1.899 -9.720 1.00 98.38 162 THR A C 1
ATOM 1204 O O . THR A 1 162 ? 3.080 -1.407 -10.583 1.00 98.38 162 THR A O 1
ATOM 1207 N N . ILE A 1 163 ? 1.715 -3.059 -9.910 1.00 98.44 163 ILE A N 1
ATOM 1208 C CA . ILE A 1 163 ? 1.851 -3.835 -11.153 1.00 98.44 163 ILE A CA 1
ATOM 1209 C C . ILE A 1 163 ? 1.322 -3.050 -12.352 1.00 98.44 163 ILE A C 1
ATOM 1211 O O . ILE A 1 163 ? 1.969 -3.031 -13.396 1.00 98.44 163 ILE A O 1
ATOM 1215 N N . ALA A 1 164 ? 0.188 -2.362 -12.208 1.00 98.25 164 ALA A N 1
ATOM 1216 C CA . ALA A 1 164 ? -0.358 -1.525 -13.269 1.00 98.25 164 ALA A CA 1
ATOM 1217 C C . ALA A 1 164 ? 0.616 -0.403 -13.661 1.00 98.25 164 ALA A C 1
ATOM 1219 O O . ALA A 1 164 ? 0.843 -0.184 -14.847 1.00 98.25 164 ALA A O 1
ATOM 1220 N N . SER A 1 165 ? 1.249 0.258 -12.687 1.00 97.94 165 SER A N 1
ATOM 1221 C CA . SER A 1 165 ? 2.252 1.302 -12.943 1.00 97.94 165 SER A CA 1
ATOM 1222 C C . SER A 1 165 ? 3.473 0.770 -13.706 1.00 97.94 165 SER A C 1
ATOM 1224 O O . SER A 1 165 ? 3.909 1.365 -14.698 1.00 97.94 165 SER A O 1
ATOM 1226 N N . VAL A 1 166 ? 3.987 -0.397 -13.303 1.00 98.56 166 VAL A N 1
ATOM 1227 C CA . VAL A 1 166 ? 5.087 -1.072 -14.012 1.00 98.56 166 VAL A CA 1
ATOM 1228 C C . VAL A 1 166 ? 4.656 -1.471 -15.425 1.00 98.56 166 VAL A C 1
ATOM 1230 O O . VAL A 1 166 ? 5.401 -1.241 -16.375 1.00 98.56 166 VAL A O 1
ATOM 1233 N N . GLY A 1 167 ? 3.441 -1.999 -15.586 1.00 98.38 167 GLY A N 1
ATOM 1234 C CA . GLY A 1 167 ? 2.882 -2.380 -16.882 1.00 98.38 167 GLY A CA 1
ATOM 1235 C C . GLY A 1 167 ? 2.739 -1.196 -17.839 1.00 98.38 167 GLY A C 1
ATOM 1236 O O . GLY A 1 167 ? 3.150 -1.295 -18.991 1.00 98.38 167 GLY A O 1
ATOM 1237 N N . ILE A 1 168 ? 2.237 -0.054 -17.359 1.00 98.50 168 ILE A N 1
ATOM 1238 C CA . ILE A 1 168 ? 2.124 1.181 -18.151 1.00 98.50 168 ILE A CA 1
ATOM 1239 C C . ILE A 1 168 ? 3.511 1.676 -18.573 1.00 98.50 168 ILE A C 1
ATOM 1241 O O . ILE A 1 168 ? 3.719 2.018 -19.736 1.00 98.50 168 ILE A O 1
ATOM 1245 N N . SER A 1 169 ? 4.475 1.666 -17.650 1.00 98.12 169 SER A N 1
ATOM 1246 C CA . SER A 1 169 ? 5.852 2.085 -17.933 1.00 98.12 169 SER A CA 1
ATOM 1247 C C . SER A 1 169 ? 6.511 1.184 -18.983 1.00 98.12 169 SER A C 1
ATOM 1249 O O . SER A 1 169 ? 7.132 1.673 -19.926 1.00 98.12 169 SER A O 1
ATOM 1251 N N . PHE A 1 170 ? 6.331 -0.134 -18.860 1.00 98.25 170 PHE A N 1
ATOM 1252 C CA . PHE A 1 170 ? 6.854 -1.109 -19.813 1.00 98.25 170 PHE A CA 1
ATOM 1253 C C . PHE A 1 170 ? 6.190 -0.988 -21.190 1.00 98.25 170 PHE A C 1
ATOM 1255 O O . PHE A 1 170 ? 6.881 -0.997 -22.207 1.00 98.25 170 PHE A O 1
ATOM 1262 N N . ALA A 1 171 ? 4.867 -0.813 -21.235 1.00 98.00 171 ALA A N 1
ATOM 1263 C CA . ALA A 1 171 ? 4.134 -0.606 -22.479 1.00 98.00 171 ALA A CA 1
ATOM 1264 C C . ALA A 1 171 ? 4.583 0.679 -23.189 1.00 98.00 171 ALA A C 1
ATOM 1266 O O . ALA A 1 171 ? 4.853 0.652 -24.388 1.00 98.00 171 ALA A O 1
ATOM 1267 N N . GLY A 1 172 ? 4.743 1.783 -22.450 1.00 98.06 172 GLY A N 1
ATOM 1268 C CA . GLY A 1 172 ? 5.276 3.035 -22.989 1.00 98.06 172 GLY A CA 1
ATOM 1269 C C . GLY A 1 172 ? 6.704 2.885 -23.520 1.00 98.06 172 GLY A C 1
ATOM 1270 O O . GLY A 1 172 ? 7.011 3.360 -24.612 1.00 98.06 172 GLY A O 1
ATOM 1271 N N . PHE A 1 173 ? 7.568 2.166 -22.797 1.00 97.44 173 PHE A N 1
ATOM 1272 C CA . PHE A 1 173 ? 8.924 1.869 -23.258 1.00 97.44 173 PHE A 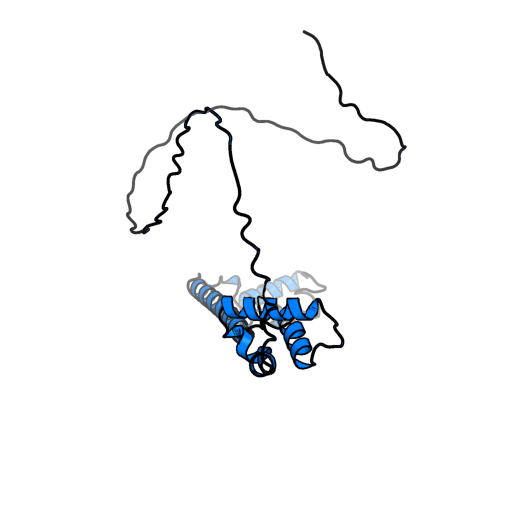CA 1
ATOM 1273 C C . PHE A 1 173 ? 8.925 1.049 -24.553 1.00 97.44 173 PHE A C 1
ATOM 1275 O O . PHE A 1 173 ? 9.627 1.404 -25.498 1.00 97.44 173 PHE A O 1
ATOM 1282 N N . MET A 1 174 ? 8.114 -0.010 -24.630 1.00 97.12 174 MET A N 1
ATOM 1283 C CA . MET A 1 174 ? 8.016 -0.842 -25.832 1.00 97.12 174 MET A CA 1
ATOM 1284 C C . MET A 1 174 ? 7.421 -0.082 -27.017 1.00 97.12 174 MET A C 1
ATOM 1286 O O . MET A 1 174 ? 7.890 -0.251 -28.141 1.00 97.12 174 MET A O 1
ATOM 1290 N N . TRP A 1 175 ? 6.464 0.813 -26.767 1.00 97.31 175 TRP A N 1
ATOM 1291 C CA . TRP A 1 175 ? 5.910 1.701 -27.786 1.00 97.31 175 TRP A CA 1
ATOM 1292 C C . TRP A 1 175 ? 6.962 2.653 -28.362 1.00 97.31 175 TRP A C 1
ATOM 1294 O O . TRP A 1 175 ? 7.088 2.790 -29.572 1.00 97.31 175 TRP A O 1
ATOM 1304 N N . ILE A 1 176 ? 7.768 3.296 -27.516 1.00 97.19 176 ILE A N 1
ATOM 1305 C CA . ILE A 1 176 ? 8.846 4.175 -27.996 1.00 97.19 176 ILE A CA 1
ATOM 1306 C C . ILE A 1 176 ? 9.932 3.349 -28.700 1.00 97.19 176 ILE A C 1
ATOM 1308 O O . ILE A 1 176 ? 10.470 3.765 -29.726 1.00 97.19 176 ILE A O 1
ATOM 1312 N N . ARG A 1 177 ? 10.246 2.156 -28.179 1.00 93.94 177 ARG A N 1
ATOM 1313 C CA . ARG A 1 177 ? 11.272 1.274 -28.743 1.00 93.94 177 ARG A CA 1
ATOM 1314 C C . ARG A 1 177 ? 10.887 0.714 -30.113 1.00 93.94 177 ARG A C 1
ATOM 1316 O O . ARG A 1 177 ? 11.802 0.485 -30.910 1.00 93.94 177 ARG A O 1
ATOM 1323 N N . SER A 1 178 ? 9.599 0.507 -30.395 1.00 92.81 178 SER A N 1
ATOM 1324 C CA . SER A 1 178 ? 9.123 0.023 -31.700 1.00 92.81 178 SER A CA 1
ATOM 1325 C C . SER A 1 178 ? 9.266 1.067 -32.811 1.00 92.81 178 SER A C 1
ATOM 1327 O O . SER A 1 178 ? 9.449 0.694 -33.964 1.00 92.81 178 SER A O 1
ATOM 1329 N N . LEU A 1 179 ? 9.278 2.358 -32.466 1.00 94.62 179 LEU A N 1
ATOM 1330 C CA . LEU A 1 179 ? 9.547 3.469 -33.390 1.00 94.62 179 LEU A CA 1
ATOM 1331 C C . LEU A 1 179 ? 11.053 3.724 -33.611 1.00 94.62 179 LEU A C 1
ATOM 1333 O O . LEU A 1 179 ? 11.434 4.659 -34.316 1.00 94.62 179 LEU A O 1
ATOM 1337 N N . GLY A 1 180 ? 11.923 2.938 -32.969 1.00 91.75 180 GLY A N 1
ATOM 1338 C CA . GLY A 1 180 ? 13.373 3.074 -33.069 1.00 91.75 180 GLY A CA 1
ATOM 1339 C C . GLY A 1 180 ? 13.937 2.640 -34.424 1.00 91.75 180 GLY A C 1
ATOM 1340 O O . GLY A 1 180 ? 13.293 1.946 -35.205 1.00 91.75 180 GLY A O 1
ATOM 1341 N N . ARG A 1 181 ? 15.192 3.022 -34.682 1.00 88.81 181 ARG A N 1
ATOM 1342 C CA . ARG A 1 181 ? 15.932 2.622 -35.889 1.00 88.81 181 ARG A CA 1
ATOM 1343 C C . ARG A 1 181 ? 16.135 1.103 -35.944 1.00 88.81 181 ARG A C 1
ATOM 1345 O O . ARG A 1 181 ? 16.151 0.423 -34.914 1.00 88.81 181 ARG A O 1
ATOM 1352 N N . GLU A 1 182 ? 16.348 0.608 -37.159 1.00 86.81 182 GLU A N 1
ATOM 1353 C CA . GLU A 1 182 ? 16.728 -0.778 -37.430 1.00 86.81 182 GLU A CA 1
ATOM 1354 C C . GLU A 1 182 ? 17.990 -1.181 -36.648 1.00 86.81 182 GLU A C 1
ATOM 1356 O O . GLU A 1 182 ? 18.857 -0.353 -36.344 1.00 86.81 182 GLU A O 1
ATOM 1361 N N . ARG A 1 183 ? 18.081 -2.471 -36.294 1.00 85.12 183 ARG A N 1
ATOM 1362 C CA . ARG A 1 183 ? 19.266 -3.037 -35.634 1.00 85.12 183 ARG A CA 1
ATOM 1363 C C . ARG A 1 183 ? 20.475 -2.901 -36.580 1.00 85.12 183 ARG A C 1
ATOM 1365 O O . ARG A 1 183 ? 20.323 -3.157 -37.772 1.00 85.12 183 ARG A O 1
ATOM 1372 N N . PRO A 1 184 ? 21.667 -2.515 -36.092 1.00 88.75 184 PRO A N 1
ATOM 1373 C CA . PRO A 1 184 ? 22.848 -2.441 -36.948 1.00 88.75 184 PRO A CA 1
ATOM 1374 C C . PRO A 1 184 ? 23.271 -3.843 -37.409 1.00 88.75 184 PRO A C 1
ATOM 1376 O O . PRO A 1 184 ? 23.079 -4.820 -36.687 1.00 88.75 184 PRO A O 1
ATOM 1379 N N . HIS A 1 185 ? 23.888 -3.934 -38.591 1.00 88.50 185 HIS A N 1
ATOM 1380 C CA . HIS A 1 185 ? 24.291 -5.209 -39.206 1.00 88.50 185 HIS A CA 1
ATOM 1381 C C . HIS A 1 185 ? 25.210 -6.066 -38.317 1.00 88.50 185 HIS A C 1
ATOM 1383 O O . HIS A 1 185 ? 25.193 -7.284 -38.418 1.00 88.50 185 HIS A O 1
ATOM 1389 N N . THR A 1 186 ? 25.969 -5.454 -37.401 1.00 90.38 186 THR A N 1
ATOM 1390 C CA . THR A 1 186 ? 26.871 -6.169 -36.484 1.00 90.38 186 THR A CA 1
ATOM 1391 C C . THR A 1 186 ? 26.149 -7.029 -35.445 1.00 90.38 186 THR A C 1
ATOM 1393 O O . THR A 1 186 ? 26.778 -7.850 -34.783 1.00 90.38 186 THR A O 1
ATOM 1396 N N . PHE A 1 187 ? 24.835 -6.845 -35.289 1.00 87.06 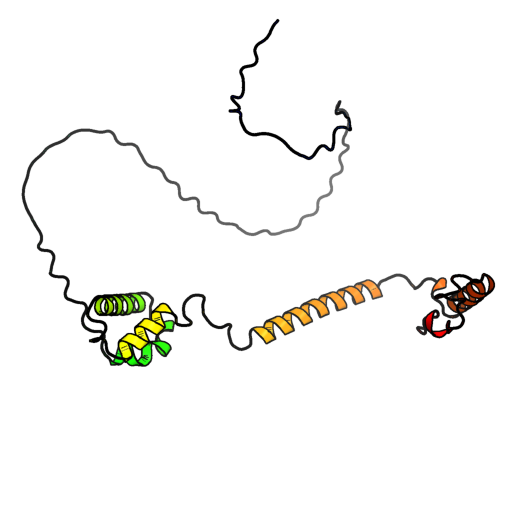187 PHE A N 1
ATOM 1397 C CA . PHE A 1 187 ? 23.984 -7.688 -34.451 1.00 87.06 187 PHE A CA 1
ATOM 1398 C C . PHE A 1 187 ? 23.364 -8.859 -35.226 1.00 87.06 187 PHE A C 1
ATOM 1400 O O . PHE A 1 187 ? 22.569 -9.595 -34.643 1.00 87.06 187 PHE A O 1
ATOM 1407 N N . SER A 1 188 ? 23.706 -9.073 -36.502 1.00 89.38 188 SER A N 1
ATOM 1408 C CA . SER A 1 188 ? 23.303 -10.290 -37.209 1.00 89.38 188 SER A CA 1
ATOM 1409 C C . SER A 1 188 ? 24.031 -11.517 -36.659 1.00 89.38 188 SER A C 1
ATOM 1411 O O . SER A 1 188 ? 25.103 -11.418 -36.051 1.00 89.38 188 SER A O 1
ATOM 1413 N N . LYS A 1 189 ? 23.432 -12.693 -36.852 1.00 89.06 189 LYS A N 1
ATOM 1414 C CA . LYS A 1 189 ? 23.987 -13.949 -36.347 1.00 89.06 189 LYS A CA 1
ATOM 1415 C C . LYS A 1 189 ? 25.328 -14.270 -37.012 1.00 89.06 189 LYS A C 1
ATOM 1417 O O . LYS A 1 189 ? 26.288 -14.577 -36.309 1.00 89.06 189 LYS A O 1
ATOM 1422 N N . GLU A 1 190 ? 25.417 -14.123 -38.339 1.00 89.06 190 GLU A N 1
ATOM 1423 C CA . GLU A 1 190 ? 26.663 -14.396 -39.062 1.00 89.06 190 GLU A CA 1
ATOM 1424 C C . GLU A 1 190 ? 27.811 -13.476 -38.630 1.00 89.06 190 GLU A C 1
ATOM 1426 O O . GLU A 1 190 ? 28.952 -13.923 -38.511 1.00 89.06 190 GLU 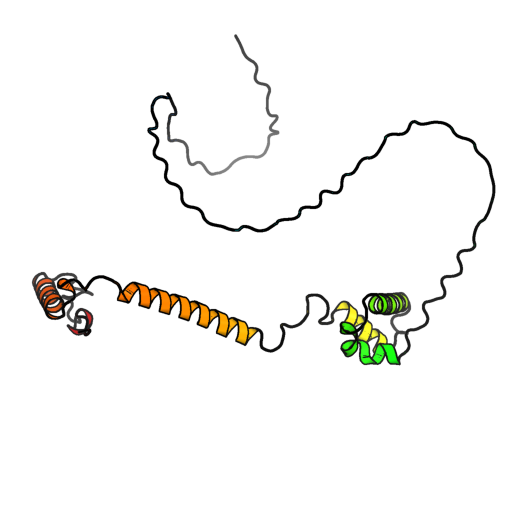A O 1
ATOM 1431 N N . TRP A 1 191 ? 27.521 -12.209 -38.316 1.00 90.25 191 TRP A N 1
ATOM 1432 C CA . TRP A 1 191 ? 28.546 -11.272 -37.866 1.00 90.25 191 TRP A CA 1
ATOM 1433 C C . TRP A 1 191 ? 29.071 -11.618 -36.469 1.00 90.25 191 TRP A C 1
ATOM 1435 O O . TRP A 1 191 ? 30.274 -11.530 -36.205 1.00 90.25 191 TRP A O 1
ATOM 1445 N N . GLN A 1 192 ? 28.179 -12.036 -35.567 1.00 91.88 192 GLN A N 1
ATOM 1446 C CA . GLN A 1 192 ? 28.548 -12.471 -34.218 1.00 91.88 192 GLN A CA 1
ATOM 1447 C C . GLN A 1 192 ? 29.394 -13.750 -34.251 1.00 91.88 192 GLN A C 1
ATOM 1449 O O . GLN A 1 192 ? 30.394 -13.837 -33.539 1.00 91.88 192 GLN A O 1
ATOM 1454 N N . GLU A 1 193 ? 29.047 -14.706 -35.116 1.00 90.31 193 GLU A N 1
ATOM 1455 C CA . GLU A 1 193 ? 29.823 -15.934 -35.325 1.00 90.31 193 GLU A CA 1
ATOM 1456 C C . GLU A 1 193 ? 31.218 -15.637 -35.895 1.00 90.31 193 GLU A C 1
ATOM 1458 O O . GLU A 1 193 ? 32.215 -16.117 -35.356 1.00 90.31 193 GLU A O 1
ATOM 1463 N N . ALA A 1 194 ? 31.316 -14.769 -36.906 1.00 91.31 194 ALA A N 1
ATOM 1464 C CA . ALA A 1 194 ? 32.602 -14.356 -37.468 1.00 91.31 194 ALA A CA 1
ATOM 1465 C C . ALA A 1 194 ? 33.476 -13.610 -36.442 1.00 91.31 194 ALA A C 1
ATOM 1467 O O . ALA A 1 194 ? 34.685 -13.832 -36.350 1.00 91.31 194 ALA A O 1
ATOM 1468 N N . THR A 1 195 ? 32.864 -12.749 -35.624 1.00 90.62 195 THR A N 1
ATOM 1469 C CA . THR A 1 195 ? 33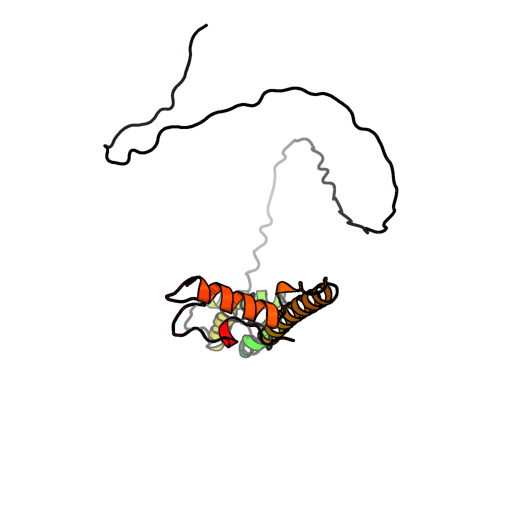.566 -12.036 -34.545 1.00 90.62 195 THR A CA 1
ATOM 1470 C C . THR A 1 195 ? 34.070 -13.007 -33.476 1.00 90.62 195 THR A C 1
ATOM 1472 O O . THR A 1 195 ? 35.169 -12.828 -32.948 1.00 90.62 195 THR A O 1
ATOM 1475 N N . LEU A 1 196 ? 33.298 -14.055 -33.173 1.00 91.00 196 LEU A N 1
ATOM 1476 C CA . LEU A 1 196 ? 33.684 -15.103 -32.234 1.00 91.00 196 LEU A CA 1
ATOM 1477 C C . LEU A 1 196 ? 34.873 -15.918 -32.755 1.00 91.00 196 LEU A C 1
ATOM 1479 O O . LEU A 1 196 ? 35.839 -16.115 -32.021 1.00 91.00 196 LEU A O 1
ATOM 1483 N N . GLU A 1 197 ? 34.841 -16.344 -34.018 1.00 89.81 197 GLU A N 1
ATOM 1484 C CA . GLU A 1 197 ? 35.942 -17.084 -34.650 1.00 89.81 197 GLU A CA 1
ATOM 1485 C C . GLU A 1 197 ? 37.221 -16.241 -34.709 1.00 89.81 197 GLU A C 1
ATOM 1487 O O . GLU A 1 197 ? 38.311 -16.718 -34.378 1.00 89.81 197 GLU A O 1
ATOM 1492 N N . TYR A 1 198 ? 37.088 -14.948 -35.008 1.00 91.44 198 TYR A N 1
ATOM 1493 C CA . TYR A 1 198 ? 38.197 -14.007 -34.914 1.00 91.44 198 TYR A CA 1
ATOM 1494 C C . TYR A 1 198 ? 38.734 -13.892 -33.476 1.00 91.44 198 TYR A C 1
ATOM 1496 O O . TYR A 1 198 ? 39.942 -14.015 -33.262 1.00 91.44 198 TYR A O 1
ATOM 1504 N N . ALA A 1 199 ? 37.870 -13.732 -32.469 1.00 90.06 199 ALA A N 1
ATOM 1505 C CA . ALA A 1 199 ? 38.281 -13.643 -31.065 1.00 90.06 199 ALA A CA 1
ATOM 1506 C C . ALA A 1 199 ? 38.975 -14.925 -30.565 1.00 90.06 199 ALA A C 1
ATOM 1508 O O . ALA A 1 199 ? 39.939 -14.847 -29.800 1.00 90.06 199 ALA A O 1
ATOM 1509 N N . GLN A 1 200 ? 38.532 -16.093 -31.035 1.00 88.81 200 GLN A N 1
ATOM 1510 C CA . GLN A 1 200 ? 39.174 -17.381 -30.771 1.00 88.81 200 GLN A CA 1
ATOM 1511 C C . GLN A 1 200 ? 40.545 -17.478 -31.442 1.00 88.81 200 GLN A C 1
ATOM 1513 O O . GLN A 1 200 ? 41.511 -17.878 -30.789 1.00 88.81 200 GLN A O 1
ATOM 1518 N N . SER A 1 201 ? 40.668 -17.028 -32.697 1.00 90.56 201 SER A N 1
ATOM 1519 C CA . SER A 1 201 ? 41.953 -16.996 -33.411 1.00 90.56 201 SER A CA 1
ATOM 1520 C C . SER A 1 201 ? 42.999 -16.132 -32.694 1.00 90.56 201 SER A C 1
ATOM 1522 O O . SER A 1 201 ? 44.173 -16.493 -32.633 1.00 90.56 201 SER A O 1
ATOM 1524 N N . GLN A 1 202 ? 42.560 -15.032 -32.074 1.00 93.12 202 GLN A N 1
ATOM 1525 C CA . GLN A 1 202 ? 43.406 -14.113 -31.310 1.00 93.12 202 GLN A CA 1
ATOM 1526 C C . GLN A 1 202 ? 43.580 -14.518 -29.836 1.00 93.12 202 GLN A C 1
ATOM 1528 O O . GLN A 1 202 ? 44.210 -13.788 -29.072 1.00 93.12 202 GLN A O 1
ATOM 1533 N N . LYS A 1 203 ? 43.025 -15.665 -29.408 1.00 89.19 203 LYS A N 1
ATOM 1534 C CA . LYS A 1 203 ? 43.020 -16.133 -28.007 1.00 89.19 203 LYS A CA 1
ATOM 1535 C C . LYS A 1 203 ? 42.521 -15.065 -27.021 1.00 89.19 203 LYS A C 1
ATOM 1537 O O . LYS A 1 203 ? 43.029 -14.935 -25.906 1.00 89.19 203 LYS A O 1
ATOM 1542 N N . GLY A 1 204 ? 41.517 -14.291 -27.434 1.00 83.75 204 GLY A N 1
ATOM 1543 C CA . GLY A 1 204 ? 40.920 -13.229 -26.633 1.00 83.75 204 GLY A CA 1
ATOM 1544 C C . GLY A 1 204 ? 40.175 -13.787 -25.419 1.00 83.75 204 GLY A C 1
ATOM 1545 O O . GLY A 1 204 ? 39.222 -14.549 -25.563 1.00 83.75 204 GLY A O 1
ATOM 1546 N N . ASN A 1 205 ? 40.602 -13.382 -24.221 1.00 84.56 205 ASN A N 1
ATOM 1547 C CA . ASN A 1 205 ? 40.073 -13.835 -22.929 1.00 84.56 205 ASN A CA 1
ATOM 1548 C C . ASN A 1 205 ? 39.976 -15.382 -22.801 1.00 84.56 205 ASN A C 1
ATOM 1550 O O . ASN A 1 205 ? 38.884 -15.953 -22.844 1.00 84.56 205 ASN A O 1
ATOM 1554 N N . PRO A 1 206 ? 41.116 -16.072 -22.615 1.00 86.31 206 PRO A N 1
ATOM 1555 C CA . PRO A 1 206 ? 41.206 -17.534 -22.679 1.00 86.31 206 PRO A CA 1
ATOM 1556 C C . PRO A 1 206 ? 40.702 -18.276 -21.428 1.00 86.31 206 PRO A C 1
ATOM 1558 O O . PRO A 1 206 ? 40.561 -19.493 -21.469 1.00 86.31 206 PRO A O 1
ATOM 1561 N N . TYR A 1 207 ? 40.433 -17.589 -20.313 1.00 84.31 207 TYR A N 1
ATOM 1562 C CA . TYR A 1 207 ? 40.004 -18.250 -19.070 1.00 84.31 207 TYR A CA 1
ATOM 1563 C C . TYR A 1 207 ? 38.481 -18.305 -18.919 1.00 84.31 207 TYR A C 1
ATOM 1565 O O . TYR A 1 207 ? 37.942 -19.331 -18.516 1.00 84.31 207 TYR A O 1
ATOM 1573 N N . THR A 1 208 ? 37.782 -17.215 -19.245 1.00 84.94 208 THR A N 1
ATOM 1574 C CA . THR A 1 208 ? 36.324 -17.083 -19.046 1.00 84.94 208 THR A CA 1
ATOM 1575 C C . THR A 1 208 ? 35.580 -16.598 -20.287 1.00 84.94 208 THR A C 1
ATOM 1577 O O . THR A 1 208 ? 34.359 -16.469 -20.262 1.00 84.94 208 THR A O 1
ATOM 1580 N N . GLY A 1 209 ? 36.310 -16.263 -21.351 1.00 84.75 209 GLY A N 1
ATOM 1581 C CA . GLY A 1 209 ? 35.766 -15.616 -22.535 1.00 84.75 209 GLY A CA 1
ATOM 1582 C C . GLY A 1 209 ? 35.616 -16.539 -23.735 1.00 84.75 209 GLY A C 1
ATOM 1583 O O . GLY A 1 209 ? 35.707 -17.762 -23.638 1.00 84.75 209 GLY A O 1
ATOM 1584 N N . ALA A 1 210 ? 35.429 -15.902 -24.887 1.00 85.62 210 ALA A N 1
ATOM 1585 C CA . ALA A 1 210 ? 35.203 -16.509 -26.194 1.00 85.62 210 ALA A CA 1
ATOM 1586 C C . ALA A 1 210 ? 36.229 -17.584 -26.603 1.00 85.62 210 ALA A C 1
ATOM 1588 O O . ALA A 1 210 ? 35.870 -18.505 -27.333 1.00 85.62 210 ALA A O 1
ATOM 1589 N N . ALA A 1 211 ? 37.483 -17.470 -26.146 1.00 85.19 211 ALA A N 1
ATOM 1590 C CA . ALA A 1 211 ? 38.562 -18.417 -26.433 1.00 85.19 211 ALA A CA 1
ATOM 1591 C C . ALA A 1 211 ? 38.775 -19.478 -25.337 1.00 85.19 211 ALA A C 1
ATOM 1593 O O . ALA A 1 211 ? 39.759 -20.217 -25.384 1.00 85.19 211 ALA A O 1
ATOM 1594 N N . SER A 1 212 ? 37.903 -19.531 -24.326 1.00 86.12 212 SER A N 1
ATOM 1595 C CA . SER A 1 212 ? 38.006 -20.528 -23.261 1.00 86.12 212 SER A CA 1
ATOM 1596 C C . SER A 1 212 ? 37.560 -21.918 -23.734 1.00 86.12 212 SER A C 1
ATOM 1598 O O . SER A 1 212 ? 36.702 -22.022 -24.611 1.00 86.12 212 SER A O 1
ATOM 1600 N N . PRO A 1 213 ? 38.073 -23.006 -23.130 1.00 83.12 213 PRO A N 1
ATOM 1601 C CA . PRO A 1 213 ? 37.669 -24.373 -23.483 1.00 83.12 213 PRO A CA 1
ATOM 1602 C C . PRO A 1 213 ? 36.170 -24.651 -23.306 1.00 83.12 213 PRO A C 1
ATOM 1604 O O . PRO A 1 213 ? 35.631 -25.551 -23.940 1.00 83.12 213 PRO A O 1
ATOM 1607 N N . ASN A 1 214 ? 35.502 -23.874 -22.449 1.00 82.00 214 ASN A N 1
ATOM 1608 C CA . ASN A 1 214 ? 34.079 -24.011 -22.145 1.00 82.00 214 ASN A CA 1
ATOM 1609 C C . ASN A 1 214 ? 33.199 -23.061 -22.980 1.00 82.00 214 ASN A C 1
ATOM 1611 O O . ASN A 1 214 ? 31.988 -23.004 -22.763 1.00 82.00 214 ASN A O 1
ATOM 1615 N N . ALA A 1 215 ? 33.780 -22.288 -23.906 1.00 81.25 215 ALA A N 1
ATOM 1616 C CA . ALA A 1 215 ? 33.033 -21.357 -24.741 1.00 81.25 215 ALA A CA 1
ATOM 1617 C C . ALA A 1 215 ? 32.198 -22.115 -25.782 1.00 81.25 215 ALA A C 1
ATOM 1619 O O . ALA A 1 215 ? 32.729 -22.754 -26.689 1.00 81.25 215 ALA A O 1
ATOM 1620 N N . THR A 1 216 ? 30.875 -22.007 -25.676 1.00 83.19 216 THR A N 1
ATOM 1621 C CA . THR A 1 216 ? 29.936 -22.523 -26.680 1.00 83.19 216 THR A CA 1
ATOM 1622 C C . THR A 1 216 ? 29.411 -21.378 -27.545 1.00 83.19 216 THR A C 1
ATOM 1624 O O . THR A 1 216 ? 29.255 -20.252 -27.067 1.00 83.19 216 THR A O 1
ATOM 1627 N N . LYS A 1 217 ? 29.144 -21.644 -28.834 1.00 81.75 217 LYS A N 1
ATOM 1628 C CA . LYS A 1 217 ? 28.639 -20.621 -29.772 1.00 81.75 217 LYS A CA 1
ATOM 1629 C C . LYS A 1 217 ? 27.327 -19.993 -29.269 1.00 81.75 217 LYS A C 1
ATOM 1631 O O . LYS A 1 217 ? 27.168 -18.779 -29.352 1.00 81.75 217 LYS A O 1
ATOM 1636 N N . ASP A 1 218 ? 26.464 -20.787 -28.636 1.00 83.50 218 ASP A N 1
ATOM 1637 C CA . ASP A 1 218 ? 25.173 -20.349 -28.084 1.00 83.50 218 ASP A CA 1
ATOM 1638 C C . ASP A 1 218 ? 25.291 -19.306 -26.959 1.00 83.50 218 ASP A C 1
ATOM 1640 O O . ASP A 1 218 ? 24.356 -18.549 -26.715 1.00 83.50 218 ASP A O 1
ATOM 1644 N N . MET A 1 219 ? 26.437 -19.238 -26.270 1.00 81.69 219 MET A N 1
ATOM 1645 C CA . MET A 1 219 ? 26.657 -18.260 -25.196 1.00 81.69 219 MET A CA 1
ATOM 1646 C C . MET A 1 219 ? 26.974 -16.854 -25.712 1.00 81.69 219 MET A C 1
ATOM 1648 O O . MET A 1 219 ? 26.730 -15.880 -25.002 1.00 81.69 219 MET A O 1
ATOM 1652 N N . TYR A 1 220 ? 27.541 -16.741 -26.915 1.00 83.69 220 TYR A N 1
ATOM 1653 C CA . TYR A 1 220 ? 28.034 -15.472 -27.466 1.00 83.69 220 TYR A CA 1
ATOM 1654 C C . TYR A 1 220 ? 27.252 -14.996 -28.687 1.00 83.69 220 TYR A C 1
ATOM 1656 O O . TYR A 1 220 ? 27.345 -13.824 -29.044 1.00 83.69 220 TYR A O 1
ATOM 1664 N N . VAL A 1 221 ? 26.487 -15.887 -29.313 1.00 86.50 221 VAL A N 1
ATOM 1665 C CA . VAL A 1 221 ? 25.684 -15.597 -30.495 1.00 86.50 221 VAL A CA 1
ATOM 1666 C C . VAL A 1 221 ? 24.220 -15.527 -30.083 1.00 86.50 221 VAL A C 1
ATOM 1668 O O . VAL A 1 221 ? 23.632 -16.513 -29.643 1.00 86.50 221 VAL A O 1
ATOM 1671 N N . SER A 1 222 ? 23.600 -14.359 -30.238 1.00 79.81 222 SER A N 1
ATOM 1672 C CA . SER A 1 222 ? 22.174 -14.200 -29.970 1.00 79.81 222 SER A CA 1
ATOM 1673 C C . SER A 1 222 ? 21.355 -15.019 -30.973 1.00 79.81 222 SER A C 1
ATOM 1675 O O . SER A 1 222 ? 21.458 -14.797 -32.179 1.00 79.81 222 SER A O 1
ATOM 1677 N N . SER A 1 223 ? 20.487 -15.910 -30.493 1.00 65.00 223 SER A N 1
ATOM 1678 C CA . SER A 1 223 ? 19.610 -16.753 -31.328 1.00 65.00 223 SER A CA 1
ATOM 1679 C C . SER A 1 223 ? 18.423 -16.010 -31.961 1.00 65.00 223 SER A C 1
ATOM 1681 O O . SER A 1 223 ? 17.553 -16.631 -32.569 1.00 65.00 223 SER A O 1
ATOM 1683 N N . VAL A 1 224 ? 18.367 -14.685 -31.819 1.00 58.47 224 VAL A N 1
ATOM 1684 C CA . VAL A 1 224 ? 17.219 -13.868 -32.215 1.00 58.47 224 VAL A CA 1
ATOM 1685 C C . VAL A 1 224 ? 17.388 -13.385 -33.654 1.00 58.47 224 VAL A C 1
ATOM 1687 O O . VAL A 1 224 ? 18.034 -12.361 -33.894 1.00 58.47 224 VAL A O 1
ATOM 1690 N N . ASN A 1 225 ? 16.779 -14.112 -34.593 1.00 48.38 225 ASN A N 1
ATOM 1691 C CA . ASN A 1 225 ? 16.424 -13.565 -35.902 1.00 48.38 225 ASN A CA 1
ATOM 1692 C C . ASN A 1 225 ? 15.152 -12.719 -35.747 1.00 48.38 225 ASN A C 1
ATOM 1694 O O . ASN A 1 225 ? 14.109 -13.317 -35.403 1.00 48.38 225 ASN A O 1
#

Foldseek 3Di:
DDDDDDDDDDDDDDDDDDDDDDDDDDDDDDDDDDDDDDDDDDDDDDDDDDDDDDDDDDDDDDDDDDDDDDDDDDDDDPDPPPPPPLLPQDDPVCQQPCQPCVVVDDPVVNVSLQVNLVSVVVDDPVPDDPSSVVNNCCNVPNCPDPNPDDPPCPVVVVVVVVVVVVVVVVVVVVVVVVVDDDDDPCLDQVNQVVVLVVCLVVCPPQPPDSVDPPHDSPVRGDPDD

Secondary structure (DSSP, 8-state):
-------------------------------------PPP--------------------------------------------PPPPPPPHHHHTTHHHHTTTS-HHHHHHHHHHHHHHHTS-TTTS-HHHHHHHHHHHHSS-TT-PPPPTTHHHHHHHHHHHHHHHHHHHHHHHHHTSPPPPGGGSHHHHHHHHHHHHHTT-STTTSTTSTT--HHHHS----